Protein AF-A0AA38VEG4-F1 (afdb_monomer_lite)

Organism: NCBI:txid41990

Secondary structure (DSSP, 8-state):
-----EEEEETTTEEEEE----TT--S---TT-HHHHHHHHHTT----SHHHHHHHHHHHHHHTTT--TTSTTPPPHHHHHHHHHHHGGGS-HHHHHHHHHHHHHHHHHHHHHHHHHHHHHHHHHTT-S-HHHHHHHHHHHHHHHHHHHHHHHHHHHHHHHHHHHHHHHHHHHHHHHHHHHHHHHHHHHHHHHHHHHHHHHHS-GGGS-SS--HHHHHHHHHHHHHHHHHHHHHHHH-

Sequence (238 aa):
MVDQLWMWIIGEDTLVTCFPGHLGAEIDRDASDAYIRIRTRLKCSNLESVFELVLVVLEETLMGLWDRSTAKGKPDVMMIFRQAVGNLADRQEGELQSEINDIIQELEIMIAITSDQLKVLAQFKGKVEQKSELEGLKTAAQSTSQRITDLLAFKQQQAISVQARQTVQQGEEAVRQARSLPIFTFVTILFLPLSFVSSVFGMNNAQFGANWSLGDQFILMFPISFGIIIMTGYLGFS

InterPro domains:
  IPR002523 Mg2+ transporter protein, CorA-like/Zinc transport protein ZntB [PF01544] (87-231)
  IPR045863 CorA, transmembrane region [SSF144083] (177-231)
  IPR050829 CorA Metal Ion Transporter [PTHR47685] (1-231)

Radius of gyration: 38.22 Å; chains: 1; bounding box: 62×40×118 Å

Foldseek 3Di:
DDFDWDWDDDPWADIDIDGDDPPDDPPDPDPLDLVVQLVVVVVVDDDPGVLVSVLSSLLSVVCSLQPPVPPPPDDGPLRVVVVVVVVLVPDDLVVSLVVLVVVLVVLVVVLVVLVVSLVVLVVSVVVDPPPPSSVVSNVSSVVVSVVSVVVSVVSVVVSVVSVVVVVVVVVVVVVVVVVVVVVVVLCCLPVVLVVVVVVVVVDDPVPPPDPDDPVNVCVPSVVVSVVSSVVSVVVSVD

Structure (mmCIF, N/CA/C/O backbone):
data_AF-A0AA38VEG4-F1
#
_entry.id   AF-A0AA38VEG4-F1
#
loop_
_atom_site.group_PDB
_atom_site.id
_atom_site.type_symbol
_atom_site.label_atom_id
_atom_site.label_alt_id
_atom_site.label_comp_id
_atom_site.label_asym_id
_atom_site.label_entity_id
_atom_site.label_seq_id
_atom_site.pdbx_PDB_ins_code
_atom_site.Cartn_x
_atom_site.Cartn_y
_atom_site.Cartn_z
_atom_site.occupancy
_atom_site.B_iso_or_equiv
_atom_site.auth_seq_id
_atom_site.auth_comp_id
_atom_site.auth_asym_id
_atom_site.auth_atom_id
_atom_site.pdbx_PDB_model_num
ATOM 1 N N . MET A 1 1 ? -14.080 -19.268 9.870 1.00 36.84 1 MET A N 1
ATOM 2 C CA . MET A 1 1 ? -15.323 -19.143 10.662 1.00 36.84 1 MET A CA 1
ATOM 3 C C . MET A 1 1 ? -15.248 -17.781 11.328 1.00 36.84 1 MET A C 1
ATOM 5 O O . MET A 1 1 ? -14.191 -17.481 11.858 1.00 36.84 1 MET A O 1
ATOM 9 N N . VAL A 1 2 ? -16.254 -16.918 11.170 1.00 35.38 2 VAL A N 1
ATOM 10 C CA . VAL A 1 2 ? -16.212 -15.550 11.718 1.00 35.38 2 VAL A CA 1
ATOM 11 C C . VAL A 1 2 ? -16.456 -15.631 13.224 1.00 35.38 2 VAL A C 1
ATOM 13 O O . VAL A 1 2 ? -17.512 -16.108 13.636 1.00 35.38 2 VAL A O 1
ATOM 16 N N . ASP A 1 3 ? -15.495 -15.184 14.026 1.00 50.25 3 ASP A N 1
ATOM 17 C CA . ASP A 1 3 ? -15.629 -15.095 15.480 1.00 50.25 3 ASP A CA 1
ATOM 18 C C . ASP A 1 3 ? -16.533 -13.905 15.828 1.00 50.25 3 ASP A C 1
ATOM 20 O O . ASP A 1 3 ? -16.117 -12.748 15.794 1.00 50.25 3 ASP A O 1
ATOM 24 N N . GLN A 1 4 ? -17.812 -14.179 16.093 1.00 56.44 4 GLN A N 1
ATOM 25 C CA . GLN A 1 4 ? -18.811 -13.168 16.448 1.00 56.44 4 GLN A CA 1
ATOM 26 C C . GLN A 1 4 ? -19.128 -13.233 17.943 1.00 56.44 4 GLN A C 1
ATOM 28 O O . GLN A 1 4 ? -19.432 -14.301 18.475 1.00 56.44 4 GLN A O 1
ATOM 33 N N . LEU A 1 5 ? -19.100 -12.075 18.605 1.00 66.94 5 LEU A N 1
ATOM 34 C CA . LEU A 1 5 ? -19.569 -11.911 19.978 1.00 66.94 5 LEU A CA 1
ATOM 35 C C . LEU A 1 5 ? -21.077 -11.632 19.966 1.00 66.94 5 LEU A C 1
ATOM 37 O O . LEU A 1 5 ? -21.518 -10.622 19.417 1.00 66.94 5 LEU A O 1
ATOM 41 N N . TRP A 1 6 ? -21.859 -12.502 20.602 1.00 70.25 6 TRP A N 1
ATOM 42 C CA . TRP A 1 6 ? -23.297 -12.298 20.798 1.00 70.25 6 TRP A CA 1
ATOM 43 C C . TRP A 1 6 ? -23.561 -11.943 22.249 1.00 70.25 6 TRP A C 1
ATOM 45 O O . TRP A 1 6 ? -23.121 -12.677 23.129 1.00 70.25 6 TRP A O 1
ATOM 55 N N . MET A 1 7 ? -24.306 -10.865 22.499 1.00 76.81 7 MET A N 1
ATOM 56 C CA . MET A 1 7 ? -24.611 -10.399 23.849 1.00 76.81 7 MET A CA 1
ATOM 57 C C . MET A 1 7 ? -26.056 -9.904 23.952 1.00 76.81 7 MET A C 1
ATOM 59 O O . MET A 1 7 ? -26.500 -9.089 23.146 1.00 76.81 7 MET A O 1
ATOM 63 N N . TRP A 1 8 ? -26.775 -10.402 24.954 1.00 78.81 8 TRP A N 1
ATOM 64 C CA . TRP A 1 8 ? -28.190 -10.144 25.195 1.00 78.81 8 TRP A CA 1
ATOM 65 C C . TRP A 1 8 ? -28.406 -9.836 26.674 1.00 78.81 8 TRP A C 1
ATOM 67 O O . TRP A 1 8 ? -28.065 -10.646 27.533 1.00 78.81 8 TRP A O 1
ATOM 77 N N . ILE A 1 9 ? -28.994 -8.680 26.973 1.00 79.25 9 ILE A N 1
ATOM 78 C CA . ILE A 1 9 ? -29.446 -8.342 28.326 1.00 79.25 9 ILE A CA 1
ATOM 79 C C . ILE A 1 9 ? -30.904 -8.787 28.438 1.00 79.25 9 ILE A C 1
ATOM 81 O O . ILE A 1 9 ? -31.743 -8.369 27.638 1.00 79.25 9 ILE A O 1
ATOM 85 N N . ILE A 1 10 ? -31.196 -9.659 29.398 1.00 83.56 10 ILE A N 1
ATOM 86 C CA . ILE A 1 10 ? -32.536 -10.170 29.681 1.00 83.56 10 ILE A CA 1
ATOM 87 C C . ILE A 1 10 ? -32.988 -9.587 31.023 1.00 83.56 10 ILE A C 1
ATOM 89 O O . ILE A 1 10 ? -32.426 -9.903 32.068 1.00 83.56 10 ILE A O 1
ATOM 93 N N . GLY A 1 11 ? -34.023 -8.745 30.996 1.00 79.12 11 GLY A N 1
ATOM 94 C CA . GLY A 1 11 ? -34.500 -8.044 32.193 1.00 79.12 11 GLY A CA 1
ATOM 95 C C . GLY A 1 11 ? -33.512 -6.975 32.675 1.00 79.12 11 GLY A C 1
ATOM 96 O O . GLY A 1 11 ? -32.884 -6.311 31.853 1.00 79.12 11 GLY A O 1
ATOM 97 N N . GLU A 1 12 ? -33.397 -6.807 33.995 1.00 73.50 12 GLU A N 1
ATOM 98 C CA . GLU A 1 12 ? -32.482 -5.836 34.625 1.00 73.50 12 GLU A CA 1
ATOM 99 C C . GLU A 1 12 ? -31.159 -6.482 35.085 1.00 73.50 12 GLU A C 1
ATOM 101 O O . GLU A 1 12 ? -30.118 -5.828 35.040 1.00 73.50 12 GLU A O 1
ATOM 106 N N . ASP A 1 13 ? -31.174 -7.791 35.391 1.00 79.38 13 ASP A N 1
ATOM 107 C CA . ASP A 1 13 ? -30.097 -8.458 36.147 1.00 79.38 13 ASP A CA 1
ATOM 108 C C . ASP A 1 13 ? -29.425 -9.647 35.430 1.00 79.38 13 ASP A C 1
ATOM 110 O O . ASP A 1 13 ? -28.559 -10.313 35.996 1.00 79.38 13 ASP A O 1
ATOM 114 N N . THR A 1 14 ? -29.800 -9.962 34.183 1.00 80.94 14 THR A N 1
ATOM 115 C CA . THR A 1 14 ? -29.267 -11.145 33.480 1.00 80.94 14 THR A CA 1
ATOM 116 C C . THR A 1 14 ? -28.579 -10.787 32.166 1.00 80.94 14 THR A C 1
ATOM 118 O O . THR A 1 14 ? -29.183 -10.202 31.271 1.00 80.94 14 THR A O 1
ATOM 121 N N . LEU A 1 15 ? -27.318 -11.207 32.017 1.00 82.81 15 LEU A N 1
ATOM 122 C CA . LEU A 1 15 ? -26.564 -11.138 30.765 1.00 82.81 15 LEU A CA 1
ATOM 123 C C . LEU A 1 15 ? -26.380 -12.537 30.176 1.00 82.81 15 LEU A C 1
ATOM 125 O O . LEU A 1 15 ? -25.835 -13.425 30.830 1.00 82.81 15 LEU A O 1
ATOM 129 N N . VAL A 1 16 ? -26.762 -12.714 28.915 1.00 81.19 16 VAL A N 1
ATOM 130 C CA . VAL A 1 16 ? -26.460 -13.909 28.126 1.00 81.19 16 VAL A CA 1
ATOM 131 C C . VAL A 1 16 ? -25.468 -13.521 27.042 1.00 81.19 16 VAL A C 1
ATOM 133 O O . VAL A 1 16 ? -25.752 -12.671 26.203 1.00 81.19 16 VAL A O 1
ATOM 136 N N . THR A 1 17 ? -24.289 -14.137 27.057 1.00 77.44 17 THR A N 1
ATOM 137 C CA . THR A 1 17 ? -23.239 -13.884 26.068 1.00 77.44 17 THR A CA 1
ATOM 138 C C . THR A 1 17 ? -22.619 -15.192 25.599 1.00 77.44 17 THR A C 1
ATOM 140 O O . THR A 1 17 ? -22.441 -16.117 26.392 1.00 77.44 17 THR A O 1
ATOM 143 N N . CYS A 1 18 ? -22.293 -15.269 24.311 1.00 70.69 18 CYS A N 1
ATOM 144 C CA . CYS A 1 18 ? -21.657 -16.429 23.697 1.00 70.69 18 CYS A CA 1
ATOM 145 C C . CYS A 1 18 ? -20.286 -16.029 23.163 1.00 70.69 18 CYS A C 1
ATOM 147 O O . CYS A 1 18 ? -20.163 -15.040 22.440 1.00 70.69 18 CYS A O 1
ATOM 149 N N . PHE A 1 19 ? -19.277 -16.830 23.490 1.00 66.44 19 PHE A N 1
ATOM 150 C CA . PHE A 1 19 ? -17.923 -16.674 22.973 1.00 66.44 19 PHE A CA 1
ATOM 151 C C . PHE A 1 19 ? -17.608 -17.850 22.050 1.00 66.44 19 PHE A C 1
ATOM 153 O O . PHE A 1 19 ? -18.039 -18.971 22.347 1.00 66.44 19 PHE A O 1
ATOM 160 N N . PRO A 1 20 ? -16.873 -17.631 20.949 1.00 54.88 20 PRO A N 1
ATOM 161 C CA . PRO A 1 20 ? -16.352 -18.731 20.156 1.00 54.88 20 PRO A CA 1
ATOM 162 C C . PRO A 1 20 ? -15.424 -19.566 21.043 1.00 54.88 20 PRO A C 1
ATOM 164 O O . PRO A 1 20 ? -14.351 -19.126 21.446 1.00 54.88 20 PRO A O 1
ATOM 167 N N . GLY A 1 21 ? -15.875 -20.765 21.402 1.00 50.94 21 GLY A N 1
ATOM 168 C CA . GLY A 1 21 ? -15.031 -21.743 22.067 1.00 50.94 21 GLY A CA 1
ATOM 169 C C . GLY A 1 21 ? -14.155 -22.427 21.029 1.00 50.94 21 GLY A C 1
ATOM 170 O O . GLY A 1 21 ? -14.659 -22.884 20.001 1.00 50.94 21 GLY A O 1
ATOM 171 N N . HIS A 1 22 ? -12.863 -22.580 21.314 1.00 50.53 22 HIS A N 1
ATOM 172 C CA . HIS A 1 22 ? -12.042 -23.611 20.679 1.00 50.53 22 HIS A CA 1
ATOM 173 C C . HIS A 1 22 ? -12.555 -24.987 21.142 1.00 50.53 22 HIS A C 1
ATOM 175 O O . HIS A 1 22 ? -12.024 -25.628 22.050 1.00 50.53 22 HIS A O 1
ATOM 181 N N . LEU A 1 23 ? -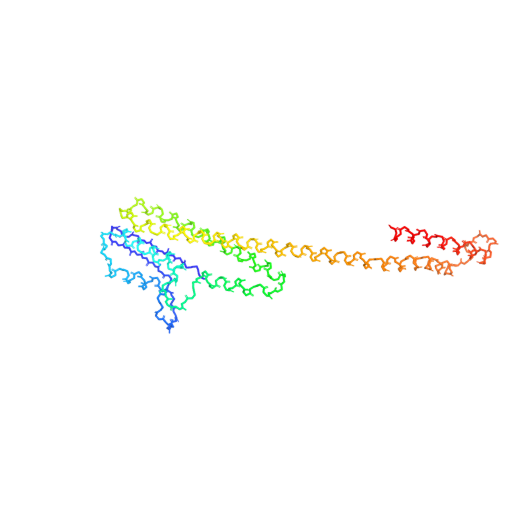13.680 -25.411 20.570 1.00 37.00 23 LEU A N 1
ATOM 182 C CA . LEU A 1 23 ? -14.316 -26.685 20.853 1.00 37.00 23 LEU A CA 1
ATOM 183 C C . LEU A 1 23 ? -13.580 -27.764 20.052 1.00 37.00 23 LEU A C 1
ATOM 185 O O . LEU A 1 23 ? -13.949 -28.048 18.916 1.00 37.00 23 LEU A O 1
ATOM 189 N N . GLY A 1 24 ? -12.521 -28.349 20.619 1.00 36.50 24 GLY A N 1
ATOM 190 C CA . GLY A 1 24 ? -11.971 -29.583 20.047 1.00 36.50 24 GLY A CA 1
ATOM 191 C C . GLY A 1 24 ? -10.495 -29.905 20.238 1.00 36.50 24 GLY A C 1
ATOM 192 O O . GLY A 1 24 ? -10.077 -30.939 19.732 1.00 36.50 24 GLY A O 1
ATOM 193 N N . ALA A 1 25 ? -9.695 -29.112 20.950 1.00 35.50 25 ALA A N 1
ATOM 194 C CA . ALA A 1 25 ? -8.316 -29.508 21.224 1.00 35.50 25 ALA A CA 1
ATOM 195 C C . ALA A 1 25 ? -8.022 -29.430 22.718 1.00 35.50 25 ALA A C 1
ATOM 197 O O . ALA A 1 25 ? -7.932 -28.359 23.308 1.00 35.50 25 ALA A O 1
ATOM 198 N N . GLU A 1 26 ? -7.838 -30.604 23.309 1.00 41.97 26 GLU A N 1
ATOM 199 C CA . GLU A 1 26 ? -7.176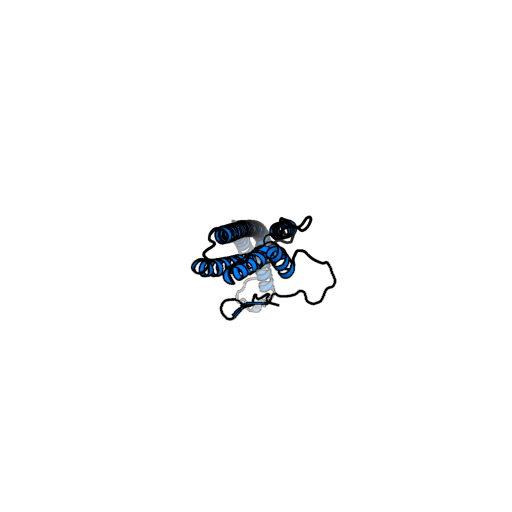 -30.842 24.588 1.00 41.97 26 GLU A CA 1
ATOM 200 C C . GLU A 1 26 ? -5.674 -30.503 24.465 1.00 41.97 26 GLU A C 1
ATOM 202 O O . GLU A 1 26 ? -4.801 -31.331 24.699 1.00 41.97 26 GLU A O 1
ATOM 207 N N . ILE A 1 27 ? -5.359 -29.290 24.002 1.00 46.03 27 ILE A N 1
ATOM 208 C CA . ILE A 1 27 ? -3.999 -28.774 23.871 1.00 46.03 27 ILE A CA 1
ATOM 209 C C . ILE A 1 27 ? -3.986 -27.398 24.520 1.00 46.03 27 ILE A C 1
ATOM 211 O O . ILE A 1 27 ? -4.399 -26.401 23.941 1.00 46.03 27 ILE A O 1
ATOM 215 N N . ASP A 1 28 ? -3.480 -27.432 25.745 1.00 42.75 28 ASP A N 1
ATOM 216 C CA . ASP A 1 28 ? -3.131 -26.324 26.618 1.00 42.75 28 ASP A CA 1
ATOM 217 C C . ASP A 1 28 ? -4.303 -25.521 27.201 1.00 42.75 28 ASP A C 1
ATOM 219 O O . ASP A 1 28 ? -5.178 -25.002 26.512 1.00 42.75 28 ASP A O 1
ATOM 223 N N . ARG A 1 29 ? -4.322 -25.409 28.534 1.00 43.38 29 ARG A N 1
ATOM 224 C CA . ARG A 1 29 ? -5.234 -24.510 29.259 1.00 43.38 29 ARG A CA 1
ATOM 225 C C . ARG A 1 29 ? -4.732 -23.090 29.042 1.00 43.38 29 ARG A C 1
ATOM 227 O O . ARG A 1 29 ? -4.105 -22.500 29.918 1.00 43.38 29 ARG A O 1
ATOM 234 N N . ASP A 1 30 ? -4.945 -22.582 27.842 1.00 48.75 30 ASP A N 1
ATOM 235 C CA . ASP A 1 30 ? -4.328 -21.353 27.401 1.00 48.75 30 ASP A CA 1
ATOM 236 C C . ASP A 1 30 ? -5.024 -20.139 28.026 1.00 48.75 30 ASP A C 1
ATOM 238 O O . ASP A 1 30 ? -6.234 -19.948 27.921 1.00 48.75 30 ASP A O 1
ATOM 242 N N . ALA A 1 31 ? -4.226 -19.244 28.613 1.00 45.97 31 ALA A N 1
ATOM 243 C CA . ALA A 1 31 ? -4.636 -17.915 29.087 1.00 45.97 31 ALA A CA 1
ATOM 244 C C . ALA A 1 31 ? -5.227 -17.005 27.975 1.00 45.97 31 ALA A C 1
ATOM 246 O O . ALA A 1 31 ? -5.586 -15.850 28.213 1.00 45.97 31 ALA A O 1
ATOM 247 N N . SER A 1 32 ? -5.312 -17.520 26.746 1.00 50.50 32 SER A N 1
ATOM 248 C CA . SER A 1 32 ? -5.870 -16.880 25.558 1.00 50.50 32 SER A CA 1
ATOM 249 C C . SER A 1 32 ? -7.389 -17.023 25.441 1.00 50.50 32 SER A C 1
ATOM 251 O O . SER A 1 32 ? -7.990 -16.265 24.680 1.00 50.50 32 SER A O 1
ATOM 253 N N . ASP A 1 33 ? -8.026 -17.891 26.228 1.00 62.94 33 ASP A N 1
ATOM 254 C CA . ASP A 1 33 ? -9.481 -18.033 26.216 1.00 62.94 33 ASP A CA 1
ATOM 255 C C . ASP A 1 33 ? -10.155 -16.832 26.908 1.00 62.94 33 ASP A C 1
ATOM 257 O O . ASP A 1 33 ? -9.962 -16.583 28.106 1.00 62.94 33 ASP A O 1
ATOM 261 N N . ALA A 1 34 ? -10.949 -16.069 26.148 1.00 68.19 34 ALA A N 1
ATOM 262 C CA . ALA A 1 34 ? -11.724 -14.941 26.666 1.00 68.19 34 ALA A CA 1
ATOM 263 C C . ALA A 1 34 ? -12.614 -15.372 27.837 1.00 68.19 34 ALA A C 1
ATOM 265 O O . ALA A 1 34 ? -12.754 -14.638 28.814 1.00 68.19 34 ALA A O 1
ATOM 266 N N . TYR A 1 35 ? -13.123 -16.606 27.797 1.00 71.25 35 TYR A N 1
ATOM 267 C CA . TYR A 1 35 ? -13.904 -17.176 28.884 1.00 71.25 35 TYR A CA 1
ATOM 268 C C . TYR A 1 35 ? -13.108 -17.274 30.197 1.00 71.25 35 TYR A C 1
ATOM 270 O O . TYR A 1 35 ? -13.619 -16.919 31.263 1.00 71.25 35 TYR A O 1
ATOM 278 N N . ILE A 1 36 ? -11.845 -17.716 30.143 1.00 71.50 36 ILE A N 1
ATOM 279 C CA . ILE A 1 36 ? -10.996 -17.866 31.335 1.00 71.50 36 ILE A CA 1
ATOM 280 C C . ILE A 1 36 ? -10.663 -16.499 31.932 1.00 71.50 36 ILE A C 1
ATOM 282 O O . ILE A 1 36 ? -10.712 -16.345 33.158 1.00 71.50 36 ILE A O 1
ATOM 286 N N . ARG A 1 37 ? -10.357 -15.504 31.092 1.00 72.06 37 ARG A N 1
ATOM 287 C CA . ARG A 1 37 ? -10.048 -14.148 31.565 1.00 72.06 37 ARG A CA 1
ATOM 288 C C . ARG A 1 37 ? -11.255 -13.486 32.214 1.00 72.06 37 ARG A C 1
ATOM 290 O O . ARG A 1 37 ? -11.157 -13.078 33.370 1.00 72.06 37 ARG A O 1
ATOM 297 N N . ILE A 1 38 ? -12.413 -13.528 31.549 1.00 77.75 38 ILE A N 1
ATOM 298 C CA . ILE A 1 38 ? -13.682 -13.032 32.096 1.00 77.75 38 ILE A CA 1
ATOM 299 C C . ILE A 1 38 ? -13.966 -13.708 33.438 1.00 77.75 38 ILE A C 1
ATOM 301 O O . ILE A 1 38 ? -14.149 -13.036 34.447 1.00 77.75 38 ILE A O 1
ATOM 305 N N . ARG A 1 39 ? -13.914 -15.045 33.509 1.00 76.31 39 ARG A N 1
ATOM 306 C CA . ARG A 1 39 ? -14.184 -15.777 34.757 1.00 76.31 39 ARG A CA 1
ATOM 307 C C . ARG A 1 39 ? -13.200 -15.434 35.877 1.00 76.31 39 ARG A C 1
ATOM 309 O O . ARG A 1 39 ? -13.580 -15.454 37.045 1.00 76.31 39 ARG A O 1
ATOM 316 N N . THR A 1 40 ? -11.940 -15.166 35.547 1.00 75.38 40 THR A N 1
ATOM 317 C CA . THR A 1 40 ? -10.917 -14.789 36.531 1.00 75.38 40 THR A CA 1
ATOM 318 C C . THR A 1 40 ? -11.155 -13.377 37.049 1.00 75.38 40 THR A C 1
ATOM 320 O O . THR A 1 40 ? -11.115 -13.169 38.259 1.00 75.38 40 THR A O 1
ATOM 323 N N . ARG A 1 41 ? -11.478 -12.434 36.159 1.00 75.81 41 ARG A N 1
ATOM 324 C CA . ARG A 1 41 ? -11.806 -11.053 36.515 1.00 75.81 41 ARG A CA 1
ATOM 325 C C . ARG A 1 41 ? -13.057 -10.990 37.392 1.00 75.81 41 ARG A C 1
ATOM 327 O O . ARG A 1 41 ? -13.013 -10.401 38.464 1.00 75.81 41 ARG A O 1
ATOM 334 N N . LEU A 1 42 ? -14.102 -11.734 37.026 1.00 80.31 42 LEU A N 1
ATOM 335 C CA . LEU A 1 42 ? -15.359 -11.819 37.779 1.00 80.31 42 LEU A CA 1
ATOM 336 C C . LEU A 1 42 ? -15.210 -12.330 39.214 1.00 80.31 42 LEU A C 1
ATOM 338 O O . LEU A 1 42 ? -16.036 -12.006 40.057 1.00 80.31 42 LEU A O 1
ATOM 342 N N . LYS A 1 43 ? -14.172 -13.116 39.526 1.00 79.81 43 LYS A N 1
ATOM 343 C CA . LYS A 1 43 ? -13.923 -13.566 40.907 1.00 79.81 43 LYS A CA 1
ATOM 344 C C . LYS A 1 43 ? -13.418 -12.454 41.825 1.00 79.81 43 LYS A C 1
ATOM 346 O O . LYS A 1 43 ? -13.511 -12.601 43.039 1.00 79.81 43 LYS A O 1
ATOM 351 N N . CYS A 1 44 ? -12.843 -11.400 41.255 1.00 67.62 44 CYS A N 1
ATOM 352 C CA . CYS A 1 44 ? -12.221 -10.302 41.991 1.00 67.62 44 CYS A CA 1
ATOM 353 C C . CYS A 1 44 ? -13.020 -8.993 41.889 1.00 67.62 44 CYS A C 1
ATOM 355 O O . CYS A 1 44 ? -12.674 -8.029 42.567 1.00 67.62 44 CYS A O 1
ATOM 357 N N . SER A 1 45 ? -14.060 -8.954 41.053 1.00 70.38 45 SER A N 1
ATOM 358 C CA . SER A 1 45 ? -14.917 -7.789 40.835 1.00 70.38 45 SER A CA 1
ATOM 359 C C . SER A 1 45 ? -16.178 -7.876 41.692 1.00 70.38 45 SER A C 1
ATOM 361 O O . SER A 1 45 ? -16.835 -8.914 41.722 1.00 70.38 45 SER A O 1
ATOM 363 N N . ASN A 1 46 ? -16.543 -6.778 42.352 1.00 74.69 46 ASN A N 1
ATOM 364 C CA . ASN A 1 46 ? -17.846 -6.642 42.995 1.00 74.69 46 ASN A CA 1
ATOM 365 C C . ASN A 1 46 ? -18.756 -5.888 42.020 1.00 74.69 46 ASN A C 1
ATOM 367 O O . ASN A 1 46 ? -18.595 -4.684 41.858 1.00 74.69 46 ASN A O 1
ATOM 371 N N . LEU A 1 47 ? -19.608 -6.618 41.300 1.00 73.38 47 LEU A N 1
ATOM 372 C CA . LEU A 1 47 ? -20.460 -6.060 40.250 1.00 73.38 47 LEU A CA 1
ATOM 373 C C . LEU A 1 47 ? -21.820 -5.686 40.833 1.00 73.38 47 LEU A C 1
ATOM 375 O O . LEU A 1 47 ? -22.523 -6.554 41.353 1.00 73.38 47 LEU A O 1
ATOM 379 N N . GLU A 1 48 ? -22.192 -4.417 40.720 1.00 73.44 48 GLU A N 1
ATOM 380 C CA . GLU A 1 48 ? -23.476 -3.897 41.205 1.00 73.44 48 GLU A CA 1
ATOM 381 C C . GLU A 1 48 ? -24.519 -3.809 40.082 1.00 73.44 48 GLU A C 1
ATOM 383 O O . GLU A 1 48 ? -25.717 -3.738 40.350 1.00 73.44 48 GLU A O 1
ATOM 388 N N . SER A 1 49 ? -24.085 -3.866 38.816 1.00 78.50 49 SER A N 1
ATOM 389 C CA . SER A 1 49 ? -24.967 -3.783 37.651 1.00 78.50 49 SER A CA 1
ATOM 390 C C . SER A 1 49 ? -24.570 -4.735 36.522 1.00 78.50 49 SER A C 1
ATOM 392 O O . SER A 1 49 ? -23.391 -4.961 36.242 1.00 78.50 49 SER A O 1
ATOM 394 N N . VAL A 1 50 ? -25.566 -5.214 35.768 1.00 80.44 50 VAL A N 1
ATOM 395 C CA . VAL A 1 50 ? -25.345 -5.940 34.505 1.00 80.44 50 VAL A CA 1
ATOM 396 C C . VAL A 1 50 ? -24.544 -5.115 33.507 1.00 80.44 50 VAL A C 1
ATOM 398 O O . VAL A 1 50 ? -23.795 -5.677 32.713 1.00 80.44 50 VAL A O 1
ATOM 401 N N . PHE A 1 51 ? -24.644 -3.787 33.544 1.00 76.00 51 PHE A N 1
ATOM 402 C CA . PHE A 1 51 ? -23.858 -2.952 32.644 1.00 76.00 51 PHE A CA 1
ATOM 403 C C . PHE A 1 51 ? -22.355 -2.978 32.962 1.00 76.00 51 PHE A C 1
ATOM 405 O O . PHE A 1 51 ? -21.545 -2.891 32.040 1.00 76.00 51 PHE A O 1
ATOM 412 N N . GLU A 1 52 ? -21.970 -3.167 34.226 1.00 75.88 52 GLU A N 1
ATOM 413 C CA . GLU A 1 52 ? -20.568 -3.390 34.610 1.00 75.88 52 GLU A CA 1
ATOM 414 C C . GLU A 1 52 ? -20.094 -4.766 34.130 1.00 75.88 52 GLU A C 1
ATOM 416 O O . GLU A 1 52 ? -18.997 -4.901 33.592 1.00 75.88 52 GLU A O 1
ATOM 421 N N . LEU A 1 53 ? -20.959 -5.783 34.218 1.00 79.31 53 LEU A N 1
ATOM 422 C CA . LEU A 1 53 ? -20.682 -7.111 33.666 1.00 79.31 53 LEU A CA 1
ATOM 423 C C . LEU A 1 53 ? -20.473 -7.065 32.142 1.00 79.31 53 LEU A C 1
ATOM 425 O O . LEU A 1 53 ? -19.545 -7.685 31.623 1.00 79.31 53 LEU A O 1
ATOM 429 N N . VAL A 1 54 ? -21.307 -6.307 31.424 1.00 80.12 54 VAL A N 1
ATOM 430 C CA . VAL A 1 54 ? -21.157 -6.055 29.982 1.00 80.12 54 VAL A CA 1
ATOM 431 C C . VAL A 1 54 ? -19.816 -5.393 29.684 1.00 80.12 54 VAL A C 1
ATOM 433 O O . VAL A 1 54 ? -19.139 -5.795 28.738 1.00 80.12 54 VAL A O 1
ATOM 436 N N . LEU A 1 55 ? -19.417 -4.412 30.496 1.00 77.38 55 LEU A N 1
ATOM 437 C CA . LEU A 1 55 ? -18.154 -3.706 30.324 1.00 77.38 55 LEU A CA 1
ATOM 438 C C . LEU A 1 55 ? -16.957 -4.649 30.468 1.00 77.38 55 LEU A C 1
ATOM 440 O O . LEU A 1 55 ? -16.102 -4.658 29.589 1.00 77.38 55 LEU A O 1
ATOM 444 N N . VAL A 1 56 ? -16.941 -5.494 31.504 1.00 78.56 56 VAL A N 1
ATOM 445 C CA . VAL A 1 56 ? -15.877 -6.490 31.720 1.00 78.56 56 VAL A CA 1
ATOM 446 C C . VAL A 1 56 ? -15.802 -7.479 30.557 1.00 78.56 56 VAL A C 1
ATOM 448 O O . VAL A 1 56 ? -14.719 -7.808 30.078 1.00 78.56 56 VAL A O 1
ATOM 451 N N . VAL A 1 57 ? -16.951 -7.955 30.069 1.00 80.06 57 VAL A N 1
ATOM 452 C CA . VAL A 1 57 ? -16.988 -8.877 28.927 1.00 80.06 57 VAL A CA 1
ATOM 453 C C . VAL A 1 57 ? -16.454 -8.210 27.657 1.00 80.06 57 VAL A C 1
ATOM 455 O O . VAL A 1 57 ? -15.677 -8.829 26.926 1.00 80.06 57 VAL A O 1
ATOM 458 N N . LEU A 1 58 ? -16.848 -6.963 27.388 1.00 75.50 58 LEU A N 1
ATOM 459 C CA . LEU A 1 58 ? -16.336 -6.193 26.255 1.00 75.50 58 LEU A CA 1
ATOM 460 C C . LEU A 1 58 ? -14.834 -5.932 26.407 1.00 75.50 58 LEU A C 1
ATOM 462 O O . LEU A 1 58 ? -14.088 -6.169 25.468 1.00 75.50 58 LEU A O 1
ATOM 466 N N . GLU A 1 59 ? -14.357 -5.526 27.578 1.00 73.25 59 GLU A N 1
ATOM 467 C CA . GLU A 1 59 ? -12.934 -5.285 27.825 1.00 73.25 59 GLU A CA 1
ATOM 468 C C . GLU A 1 59 ? -12.087 -6.529 27.523 1.00 73.25 59 GLU A C 1
ATOM 470 O O . GLU A 1 59 ? -11.159 -6.479 26.716 1.00 73.25 59 GLU A O 1
ATOM 475 N N . GLU A 1 60 ? -12.462 -7.678 28.080 1.00 73.06 60 GLU A N 1
ATOM 476 C CA . GLU A 1 60 ? -11.681 -8.913 27.968 1.00 73.06 60 GLU A CA 1
ATOM 477 C C . GLU A 1 60 ? -11.706 -9.549 26.572 1.00 73.06 60 GLU A C 1
ATOM 479 O O . GLU A 1 60 ? -10.769 -10.259 26.179 1.00 73.06 60 GLU A O 1
ATOM 484 N N . THR A 1 61 ? -12.776 -9.318 25.811 1.00 71.00 61 THR A N 1
ATOM 485 C CA . THR A 1 61 ? -12.921 -9.838 24.442 1.00 71.00 61 THR A CA 1
ATOM 486 C C . THR A 1 61 ? -12.311 -8.909 23.403 1.00 71.00 61 THR A C 1
ATOM 488 O O . THR A 1 61 ? -11.721 -9.396 22.441 1.00 71.00 61 THR A O 1
ATOM 491 N N . LEU A 1 62 ? -12.394 -7.591 23.610 1.00 67.62 62 LEU A N 1
ATOM 492 C CA . LEU A 1 62 ? -11.850 -6.583 22.701 1.00 67.62 62 LEU A CA 1
ATOM 493 C C . LEU A 1 62 ? -10.339 -6.394 22.906 1.00 67.62 62 LEU A C 1
ATOM 495 O O . LEU A 1 62 ? -9.593 -6.338 21.931 1.00 67.62 62 LEU A O 1
ATOM 499 N N . MET A 1 63 ? -9.857 -6.353 24.155 1.00 61.34 63 MET A N 1
ATOM 500 C CA . MET A 1 63 ? -8.423 -6.198 24.441 1.00 61.34 63 MET A CA 1
ATOM 501 C C . MET A 1 63 ? -7.638 -7.498 24.330 1.00 61.34 63 MET A C 1
ATOM 503 O O . MET A 1 63 ? -6.472 -7.476 23.944 1.00 61.34 63 MET A O 1
ATOM 507 N N . GLY A 1 64 ? -8.256 -8.638 24.649 1.00 59.81 64 GLY A N 1
ATOM 508 C CA . GLY A 1 64 ? -7.565 -9.929 24.651 1.00 59.81 64 GLY A CA 1
ATOM 509 C C . GLY A 1 64 ? -7.059 -10.380 23.276 1.00 59.81 64 GLY A C 1
ATOM 510 O O . GLY A 1 64 ? -6.220 -11.277 23.195 1.00 59.81 64 GLY A O 1
ATOM 511 N N . LEU A 1 65 ? -7.538 -9.747 22.200 1.00 56.78 65 LEU A N 1
ATOM 512 C CA . LEU A 1 65 ? -7.003 -9.916 20.852 1.00 56.78 65 LEU A CA 1
ATOM 513 C C . LEU A 1 65 ? -5.626 -9.243 20.686 1.00 56.78 65 LEU A C 1
ATOM 515 O O . LEU A 1 65 ? -4.782 -9.760 19.957 1.00 56.78 65 LEU A O 1
ATOM 519 N N . TRP A 1 66 ? -5.399 -8.109 21.359 1.00 55.53 66 TRP A N 1
ATOM 520 C CA . TRP A 1 66 ? -4.269 -7.211 21.104 1.00 55.53 66 TRP A CA 1
ATOM 521 C C . TRP A 1 66 ? -3.221 -7.187 22.221 1.00 55.53 66 TRP A C 1
ATOM 523 O O . TRP A 1 66 ? -2.032 -7.044 21.946 1.00 55.53 66 TRP A O 1
ATOM 533 N N . ASP A 1 67 ? -3.625 -7.371 23.479 1.00 55.59 67 ASP A N 1
ATOM 534 C CA . ASP A 1 67 ? -2.708 -7.362 24.618 1.00 55.59 67 ASP A CA 1
ATOM 535 C C . ASP A 1 67 ? -2.237 -8.779 24.981 1.00 55.59 67 ASP A C 1
ATOM 537 O O . ASP A 1 67 ? -2.695 -9.412 25.932 1.00 55.59 67 ASP A O 1
ATOM 541 N N . ARG A 1 68 ? -1.287 -9.302 24.197 1.00 52.50 68 ARG A N 1
ATOM 542 C CA . ARG A 1 68 ? -0.513 -10.503 24.568 1.00 52.50 68 ARG A CA 1
ATOM 543 C C . ARG A 1 68 ? 0.735 -10.167 25.395 1.00 52.50 68 ARG A C 1
ATOM 545 O O . ARG A 1 68 ? 1.526 -11.065 25.675 1.00 52.50 68 ARG A O 1
ATOM 552 N N . SER A 1 69 ? 0.923 -8.911 25.819 1.00 47.31 69 SER A N 1
ATOM 553 C CA . SER A 1 69 ? 2.166 -8.449 26.456 1.00 47.31 69 SER A CA 1
ATOM 554 C C . SER A 1 69 ? 2.427 -9.050 27.845 1.00 47.31 69 SER A C 1
ATOM 556 O O . SER A 1 69 ? 3.538 -8.928 28.363 1.00 47.31 69 SER A O 1
ATOM 558 N N . THR A 1 70 ? 1.443 -9.692 28.474 1.00 45.69 70 THR A N 1
ATOM 559 C CA . THR A 1 70 ? 1.541 -10.192 29.857 1.00 45.69 70 THR A CA 1
ATOM 560 C C . THR A 1 70 ? 1.659 -11.715 29.979 1.00 45.69 70 THR A C 1
ATOM 562 O O . THR A 1 70 ? 2.020 -12.216 31.048 1.00 45.69 70 THR A O 1
ATOM 565 N N . ALA A 1 71 ? 1.451 -12.477 28.899 1.00 46.81 71 ALA A N 1
ATOM 566 C CA . ALA A 1 71 ? 1.636 -13.927 28.903 1.00 46.81 71 ALA A CA 1
ATOM 567 C C . ALA A 1 71 ? 3.102 -14.276 28.592 1.00 46.81 71 ALA A C 1
ATOM 569 O O . ALA A 1 71 ? 3.532 -14.251 27.439 1.00 46.81 71 ALA A O 1
ATOM 570 N N . LYS A 1 72 ? 3.879 -14.590 29.639 1.00 40.25 72 LYS A N 1
ATOM 571 C CA . LYS A 1 72 ? 5.290 -15.017 29.566 1.00 40.25 72 LYS A CA 1
ATOM 572 C C . LYS A 1 72 ? 5.560 -15.920 28.350 1.00 40.25 72 LYS A C 1
ATOM 574 O O . LYS A 1 72 ? 5.153 -17.076 28.337 1.00 40.25 72 LYS A O 1
ATOM 579 N N . GLY A 1 73 ? 6.299 -15.397 27.371 1.00 50.97 73 GLY A N 1
ATOM 580 C CA . GLY A 1 73 ? 6.889 -16.183 26.285 1.00 50.97 73 GLY A CA 1
ATOM 581 C C . GLY A 1 73 ? 6.078 -16.315 24.993 1.00 50.97 73 GLY A C 1
ATOM 582 O O . GLY A 1 73 ? 6.558 -16.993 24.088 1.00 50.97 73 GLY A O 1
ATOM 583 N N . LYS A 1 74 ? 4.905 -15.677 24.849 1.00 45.50 74 LYS A N 1
ATOM 584 C CA . LYS A 1 74 ? 4.199 -15.637 23.554 1.00 45.50 74 LYS A CA 1
ATOM 585 C C . LYS A 1 74 ? 4.464 -14.306 22.836 1.00 45.50 74 LYS A C 1
ATOM 587 O O . LYS A 1 74 ? 4.337 -13.257 23.464 1.00 45.50 74 LYS A O 1
ATOM 592 N N . PRO A 1 75 ? 4.850 -14.322 21.548 1.00 50.78 75 PRO A N 1
ATOM 593 C CA . PRO A 1 75 ? 5.101 -13.092 20.813 1.00 50.78 75 PRO A CA 1
ATOM 594 C C . PRO A 1 75 ? 3.792 -12.312 20.647 1.00 50.78 75 PRO A C 1
ATOM 596 O O . PRO A 1 75 ? 2.748 -12.880 20.310 1.00 50.78 75 PRO A O 1
ATOM 599 N N . ASP A 1 76 ? 3.863 -11.009 20.923 1.00 60.38 76 ASP A N 1
ATOM 600 C CA . ASP A 1 76 ? 2.813 -10.037 20.615 1.00 60.38 76 ASP A CA 1
ATOM 601 C C . ASP A 1 76 ? 2.392 -10.215 19.146 1.00 60.38 76 ASP A C 1
ATOM 603 O O . ASP A 1 76 ? 3.245 -10.478 18.295 1.00 60.38 76 ASP A O 1
ATOM 607 N N . VAL A 1 77 ? 1.102 -10.065 18.833 1.00 62.84 77 VAL A N 1
ATOM 608 C CA . VAL A 1 77 ? 0.617 -10.035 17.442 1.00 62.84 77 VAL A CA 1
ATOM 609 C C . VAL A 1 77 ? 1.463 -9.049 16.634 1.00 62.84 77 VAL A C 1
ATOM 611 O O . VAL A 1 77 ? 1.906 -9.374 15.538 1.00 62.84 77 VAL A O 1
ATOM 614 N N . MET A 1 78 ? 1.827 -7.915 17.239 1.00 61.81 78 MET A N 1
ATOM 615 C CA . MET A 1 78 ? 2.740 -6.926 16.669 1.00 61.81 78 MET A CA 1
ATOM 616 C C . MET A 1 78 ? 4.153 -7.472 16.395 1.00 61.81 78 MET A C 1
ATOM 618 O O . MET A 1 78 ? 4.780 -7.114 15.399 1.00 61.81 78 MET A O 1
ATOM 622 N N . MET A 1 79 ? 4.682 -8.336 17.264 1.00 63.44 79 MET A N 1
ATOM 623 C CA . MET A 1 79 ? 6.004 -8.953 17.113 1.00 63.44 79 MET A CA 1
ATOM 624 C C . MET A 1 79 ? 5.995 -10.051 16.047 1.00 63.44 79 MET A C 1
ATOM 626 O O . MET A 1 79 ? 6.894 -10.077 15.209 1.00 63.44 79 MET A O 1
ATOM 630 N N . ILE A 1 80 ? 4.972 -10.912 16.041 1.00 66.31 80 ILE A N 1
ATOM 631 C CA . ILE A 1 80 ? 4.760 -11.912 14.983 1.00 66.31 80 ILE A CA 1
ATOM 632 C C . ILE A 1 80 ? 4.671 -11.200 13.636 1.00 66.31 80 ILE A C 1
ATOM 634 O O . ILE A 1 80 ? 5.327 -11.603 12.679 1.00 66.31 80 ILE A O 1
ATOM 638 N N . PHE A 1 81 ? 3.926 -10.095 13.587 1.00 65.44 81 PHE A N 1
ATOM 639 C CA . PHE A 1 81 ? 3.770 -9.303 12.380 1.00 65.44 81 PHE A CA 1
ATOM 640 C C . PHE A 1 81 ? 5.091 -8.673 11.945 1.00 65.44 81 PHE A C 1
ATOM 642 O O . PHE A 1 81 ? 5.509 -8.858 10.810 1.00 65.44 81 PHE A O 1
ATOM 649 N N . ARG A 1 82 ? 5.824 -8.007 12.848 1.00 65.81 82 ARG A N 1
ATOM 650 C CA . ARG A 1 82 ? 7.163 -7.468 12.544 1.00 65.81 82 ARG A CA 1
ATOM 651 C C . ARG A 1 82 ? 8.122 -8.542 12.033 1.00 65.81 82 ARG A C 1
ATOM 653 O O . ARG A 1 82 ? 8.920 -8.260 11.145 1.00 65.81 82 ARG A O 1
ATOM 660 N N . GLN A 1 83 ? 8.037 -9.757 12.564 1.00 68.81 83 GLN A N 1
ATOM 661 C CA . GLN A 1 83 ? 8.882 -10.867 12.142 1.00 68.81 83 GLN A CA 1
ATOM 662 C C . GLN A 1 83 ? 8.474 -11.436 10.779 1.00 68.81 83 GLN A C 1
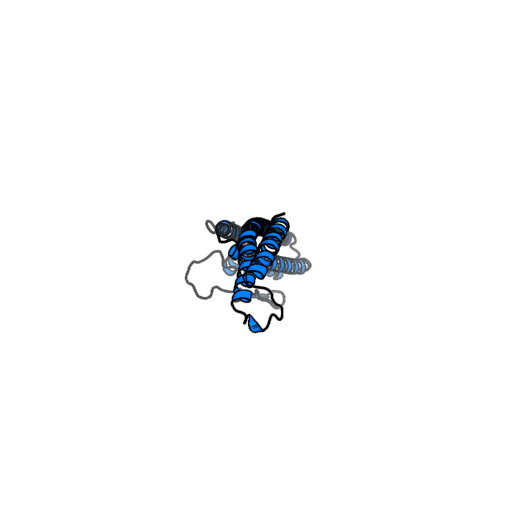ATOM 664 O O . GLN A 1 83 ? 9.345 -11.677 9.945 1.00 68.81 83 GLN A O 1
ATOM 669 N N . ALA A 1 84 ? 7.174 -11.574 10.509 1.00 64.31 84 ALA A N 1
ATOM 670 C CA . ALA A 1 84 ? 6.672 -11.913 9.179 1.00 64.31 84 ALA A CA 1
ATOM 671 C C . ALA A 1 84 ? 7.106 -10.856 8.149 1.00 64.31 84 ALA A C 1
ATOM 673 O O . ALA A 1 84 ? 7.608 -11.192 7.084 1.00 64.31 84 ALA A O 1
ATOM 674 N N . VAL A 1 85 ? 7.030 -9.573 8.515 1.00 62.97 85 VAL A N 1
ATOM 675 C CA . VAL A 1 85 ? 7.491 -8.444 7.697 1.00 62.97 85 VAL A CA 1
ATOM 676 C C . VAL A 1 85 ? 8.999 -8.467 7.445 1.00 62.97 85 VAL A C 1
ATOM 678 O O . VAL A 1 85 ? 9.419 -8.153 6.334 1.00 62.97 85 VAL A O 1
ATOM 681 N N . GLY A 1 86 ? 9.805 -8.838 8.442 1.00 66.69 86 GLY A N 1
ATOM 682 C CA . GLY A 1 86 ? 11.255 -8.973 8.294 1.00 66.69 86 GLY A CA 1
ATOM 683 C C . GLY A 1 86 ? 11.644 -10.100 7.338 1.00 66.69 86 GLY A C 1
ATOM 684 O O . GLY A 1 86 ? 12.484 -9.896 6.469 1.00 66.69 86 GLY A O 1
ATOM 685 N N . ASN A 1 87 ? 10.977 -11.252 7.436 1.00 65.69 87 ASN A N 1
ATOM 686 C CA . ASN A 1 87 ? 11.253 -12.416 6.587 1.00 65.69 87 ASN A CA 1
ATOM 687 C C . ASN A 1 87 ? 10.878 -12.201 5.110 1.00 65.69 87 ASN A C 1
ATOM 689 O O . ASN A 1 87 ? 11.408 -12.877 4.233 1.00 65.69 87 ASN A O 1
ATOM 693 N N . LEU A 1 88 ? 9.970 -11.265 4.825 1.00 61.56 88 LEU A N 1
ATOM 694 C CA . LEU A 1 88 ? 9.551 -10.927 3.464 1.00 61.56 88 LEU A CA 1
ATOM 695 C C . LEU A 1 88 ? 10.600 -10.110 2.696 1.00 61.56 88 LEU A C 1
ATOM 697 O O . LEU A 1 88 ? 10.562 -10.081 1.471 1.00 61.56 88 LEU A O 1
ATOM 701 N N . ALA A 1 89 ? 11.561 -9.482 3.381 1.00 59.31 89 ALA A N 1
ATOM 702 C CA . ALA A 1 89 ? 12.604 -8.686 2.731 1.00 59.31 89 ALA A CA 1
ATOM 703 C C . ALA A 1 89 ? 13.542 -9.509 1.820 1.00 59.31 89 ALA A C 1
ATOM 705 O O . ALA A 1 89 ? 14.196 -8.922 0.961 1.00 59.31 89 ALA A O 1
ATOM 706 N N . ASP A 1 90 ? 13.570 -10.838 1.975 1.00 62.47 90 ASP A N 1
ATOM 707 C CA . ASP A 1 90 ? 14.455 -11.747 1.232 1.00 62.47 90 ASP A CA 1
ATOM 708 C C . ASP A 1 90 ? 13.794 -12.412 0.003 1.00 62.47 90 ASP A C 1
ATOM 710 O O . ASP A 1 90 ? 14.432 -13.213 -0.683 1.00 62.47 90 ASP A O 1
ATOM 714 N N . ARG A 1 91 ? 12.516 -12.123 -0.295 1.00 65.00 91 ARG A N 1
ATOM 715 C CA . ARG A 1 91 ? 11.770 -12.769 -1.396 1.00 65.00 91 ARG A CA 1
ATOM 716 C C . ARG A 1 91 ? 11.868 -12.028 -2.733 1.00 65.00 91 ARG A C 1
ATOM 718 O O . ARG A 1 91 ? 12.208 -10.850 -2.789 1.00 65.00 91 ARG A O 1
ATOM 725 N N . GLN A 1 92 ? 11.559 -12.738 -3.827 1.00 63.75 92 GLN A N 1
ATOM 726 C CA . GLN A 1 92 ? 11.559 -12.182 -5.186 1.00 63.75 92 GLN A CA 1
ATOM 727 C C . GLN A 1 92 ? 10.621 -10.968 -5.304 1.00 63.75 92 GLN A C 1
ATOM 729 O O . GLN A 1 92 ? 9.486 -10.990 -4.832 1.00 63.75 92 GLN A O 1
ATOM 734 N N . GLU A 1 93 ? 11.093 -9.917 -5.984 1.00 64.12 93 GLU A N 1
ATOM 735 C CA . GLU A 1 93 ? 10.472 -8.581 -6.003 1.00 64.12 93 GLU A CA 1
ATOM 736 C C . GLU A 1 93 ? 9.018 -8.557 -6.529 1.00 64.12 93 GLU A C 1
ATOM 738 O O . GLU A 1 93 ? 8.245 -7.686 -6.133 1.00 64.12 93 GLU A O 1
ATOM 743 N N . GLY A 1 94 ? 8.619 -9.518 -7.375 1.00 64.56 94 GLY A N 1
ATOM 744 C CA . GLY A 1 94 ? 7.245 -9.641 -7.885 1.00 64.56 94 GLY A CA 1
ATOM 745 C C . GLY A 1 94 ? 6.252 -10.252 -6.887 1.00 64.56 94 GLY A C 1
ATOM 746 O O . GLY A 1 94 ? 5.127 -9.773 -6.769 1.00 64.56 94 GLY A O 1
ATOM 747 N N . GLU A 1 95 ? 6.671 -11.266 -6.124 1.00 69.12 95 GLU A N 1
ATOM 748 C CA . GLU A 1 95 ? 5.854 -11.873 -5.058 1.00 69.12 95 GLU A CA 1
ATOM 749 C C . GLU A 1 95 ? 5.714 -10.916 -3.867 1.00 69.12 95 GLU A C 1
ATOM 751 O O . GLU A 1 95 ? 4.647 -10.803 -3.262 1.00 69.12 95 GLU A O 1
ATOM 756 N N . LEU A 1 96 ? 6.770 -10.137 -3.610 1.00 71.75 96 LEU A N 1
ATOM 757 C CA . LEU A 1 96 ? 6.815 -9.136 -2.552 1.00 71.75 96 LEU A CA 1
ATOM 758 C C . LEU A 1 96 ? 5.735 -8.055 -2.710 1.00 71.75 96 LEU A C 1
ATOM 760 O O . LEU A 1 96 ? 5.170 -7.610 -1.714 1.00 71.75 96 LEU A O 1
ATOM 764 N N . GLN A 1 97 ? 5.424 -7.627 -3.939 1.00 66.38 97 GLN A N 1
ATOM 765 C CA . GLN A 1 97 ? 4.381 -6.620 -4.166 1.00 66.38 97 GLN A CA 1
ATOM 766 C C . GLN A 1 97 ? 2.978 -7.143 -3.852 1.00 66.38 97 GLN A C 1
ATOM 768 O O . GLN A 1 97 ? 2.187 -6.409 -3.260 1.00 66.38 97 GLN A O 1
ATOM 773 N N . SER A 1 98 ? 2.674 -8.395 -4.208 1.00 75.44 98 SER A N 1
ATOM 774 C CA . SER A 1 98 ? 1.388 -9.012 -3.862 1.00 75.44 98 SER A CA 1
ATOM 775 C C . SER A 1 98 ? 1.254 -9.159 -2.348 1.00 75.44 98 SER A C 1
ATOM 777 O O . SER A 1 98 ? 0.276 -8.681 -1.785 1.00 75.44 98 SER A O 1
ATOM 779 N N . GLU A 1 99 ? 2.274 -9.702 -1.672 1.00 74.31 99 GLU A N 1
ATOM 780 C CA . GLU A 1 99 ? 2.248 -9.867 -0.211 1.00 74.31 99 GLU A CA 1
ATOM 781 C C . GLU A 1 99 ? 2.169 -8.522 0.529 1.00 74.31 99 GLU A C 1
ATOM 783 O O . GLU A 1 99 ? 1.473 -8.415 1.537 1.00 74.31 99 GLU A O 1
ATOM 788 N N . ILE A 1 100 ? 2.844 -7.468 0.046 1.00 75.56 100 ILE A N 1
ATOM 789 C CA . ILE A 1 100 ? 2.727 -6.128 0.644 1.00 75.56 100 ILE A CA 1
ATOM 790 C C . ILE A 1 100 ? 1.305 -5.576 0.488 1.00 75.56 100 ILE A C 1
ATOM 792 O O . ILE A 1 100 ? 0.782 -5.009 1.448 1.00 75.56 100 ILE A O 1
ATOM 796 N N . ASN A 1 101 ? 0.684 -5.734 -0.682 1.00 77.00 101 ASN A N 1
ATOM 797 C CA . ASN A 1 101 ? -0.677 -5.254 -0.920 1.00 77.00 101 ASN A CA 1
ATOM 798 C C . ASN A 1 101 ? -1.712 -6.025 -0.089 1.00 77.00 101 ASN A C 1
ATOM 800 O O . ASN A 1 101 ? -2.589 -5.398 0.504 1.00 77.00 101 ASN A O 1
ATOM 804 N N . ASP A 1 102 ? -1.564 -7.345 0.026 1.00 79.94 102 ASP A N 1
ATOM 805 C CA . ASP A 1 102 ? -2.427 -8.184 0.863 1.00 79.94 102 ASP A CA 1
ATOM 806 C C . ASP A 1 102 ? -2.312 -7.775 2.341 1.00 79.94 102 ASP A C 1
ATOM 808 O O . ASP A 1 102 ? -3.316 -7.540 3.013 1.00 79.94 102 ASP A O 1
ATOM 812 N N . ILE A 1 103 ? -1.085 -7.558 2.829 1.00 78.44 103 ILE A N 1
ATOM 813 C CA . ILE A 1 103 ? -0.830 -7.051 4.186 1.00 78.44 103 ILE A CA 1
ATOM 814 C C . ILE A 1 103 ? -1.480 -5.680 4.410 1.00 78.44 103 ILE A C 1
ATOM 816 O O . ILE A 1 103 ? -2.065 -5.441 5.467 1.00 78.44 103 ILE A O 1
ATOM 820 N N . ILE A 1 104 ? -1.369 -4.759 3.451 1.00 77.25 104 ILE A N 1
ATOM 821 C CA . ILE A 1 104 ? -2.003 -3.436 3.549 1.00 77.25 104 ILE A CA 1
ATOM 822 C C . ILE A 1 104 ? -3.521 -3.589 3.688 1.00 77.25 104 ILE A C 1
ATOM 824 O O . ILE A 1 104 ? -4.111 -2.967 4.571 1.00 77.25 104 ILE A O 1
ATOM 828 N N . GLN A 1 105 ? -4.138 -4.462 2.890 1.00 79.50 105 GLN A N 1
ATOM 829 C CA . GLN A 1 105 ? -5.572 -4.723 2.958 1.00 79.50 105 GLN A CA 1
ATOM 830 C C . GLN A 1 105 ? -5.990 -5.316 4.314 1.00 79.50 105 GLN A C 1
ATOM 832 O O . GLN A 1 105 ? -6.982 -4.879 4.900 1.00 79.50 105 GLN A O 1
ATOM 837 N N . GLU A 1 106 ? -5.225 -6.269 4.854 1.00 79.75 106 GLU A N 1
ATOM 838 C CA . GLU A 1 106 ? -5.476 -6.835 6.186 1.00 79.75 106 GLU A CA 1
ATOM 839 C C . GLU A 1 106 ? -5.386 -5.771 7.293 1.00 79.75 106 GLU A C 1
ATOM 841 O O . GLU A 1 106 ? -6.235 -5.728 8.191 1.00 79.75 106 GLU A O 1
ATOM 846 N N . LEU A 1 107 ? -4.397 -4.873 7.218 1.00 77.25 107 LEU A N 1
ATOM 847 C CA . LEU A 1 107 ? -4.250 -3.764 8.164 1.00 77.25 107 LEU A CA 1
ATOM 848 C C . LEU A 1 107 ? -5.435 -2.793 8.079 1.00 77.25 107 LEU A C 1
ATOM 850 O O . LEU A 1 107 ? -5.960 -2.387 9.115 1.00 77.25 107 LEU A O 1
ATOM 854 N N . GLU A 1 108 ? -5.895 -2.448 6.877 1.00 77.00 108 GLU A N 1
ATOM 855 C CA . GLU A 1 108 ? -7.065 -1.583 6.680 1.00 77.00 108 GLU A CA 1
ATOM 856 C C . GLU A 1 108 ? -8.345 -2.196 7.264 1.00 77.00 108 GLU A C 1
ATOM 858 O O . GLU A 1 108 ? -9.099 -1.509 7.961 1.00 77.00 108 GLU A O 1
ATOM 863 N N . ILE A 1 109 ? -8.558 -3.502 7.064 1.00 79.12 109 ILE A N 1
ATOM 864 C CA . ILE A 1 109 ? -9.675 -4.242 7.671 1.00 79.12 109 ILE A CA 1
ATOM 865 C C . ILE A 1 109 ? -9.594 -4.169 9.200 1.00 79.12 109 ILE A C 1
ATOM 867 O O . ILE A 1 109 ? -10.593 -3.919 9.876 1.00 79.12 109 ILE A O 1
ATOM 871 N N . MET A 1 110 ? -8.403 -4.339 9.764 1.00 74.38 110 MET A N 1
ATOM 872 C CA . MET A 1 110 ? -8.197 -4.317 11.208 1.00 74.38 110 MET A CA 1
ATOM 873 C C . MET A 1 110 ? -8.402 -2.925 11.824 1.00 74.38 110 MET A C 1
ATOM 875 O O . MET A 1 110 ? -8.967 -2.814 12.917 1.00 74.38 110 MET A O 1
ATOM 879 N N . ILE A 1 111 ? -8.015 -1.854 11.119 1.00 75.38 111 ILE A N 1
ATOM 880 C CA . ILE A 1 111 ? -8.347 -0.471 11.504 1.00 75.38 111 ILE A CA 1
ATOM 881 C C . ILE A 1 111 ? -9.864 -0.279 11.499 1.00 75.38 111 ILE A C 1
ATOM 883 O O . ILE A 1 111 ? -10.409 0.278 12.455 1.00 75.38 111 ILE A O 1
ATOM 887 N N . ALA A 1 112 ? -10.555 -0.754 10.458 1.00 79.06 112 ALA A N 1
ATOM 888 C CA . ALA A 1 112 ? -12.007 -0.638 10.354 1.00 79.06 112 ALA A CA 1
ATOM 889 C C . ALA A 1 112 ? -12.716 -1.353 11.517 1.00 79.06 112 ALA A C 1
ATOM 891 O O . ALA A 1 112 ? -13.548 -0.746 12.193 1.00 79.06 112 ALA A O 1
ATOM 892 N N . ILE A 1 113 ? -12.310 -2.591 11.824 1.00 77.25 113 ILE A N 1
ATOM 893 C CA . ILE A 1 113 ? -12.831 -3.357 12.966 1.00 77.25 113 ILE A CA 1
ATOM 894 C C . ILE A 1 113 ? -12.576 -2.609 14.281 1.00 77.25 113 ILE A C 1
ATOM 896 O O . ILE A 1 113 ? -13.498 -2.434 15.076 1.00 77.25 113 ILE A O 1
ATOM 900 N N . THR A 1 114 ? -11.355 -2.115 14.502 1.00 70.12 114 THR A N 1
ATOM 901 C CA . THR A 1 114 ? -11.000 -1.378 15.729 1.00 70.12 114 THR A CA 1
ATOM 902 C C . THR A 1 114 ? -11.831 -0.099 15.873 1.00 70.12 114 THR A C 1
ATOM 904 O O . THR A 1 114 ? -12.289 0.232 16.968 1.00 70.12 114 THR A O 1
ATOM 907 N N . SER A 1 115 ? -12.078 0.611 14.768 1.00 78.06 115 SER A N 1
ATOM 908 C CA . SER A 1 115 ? -12.920 1.810 14.744 1.00 78.06 115 SER A CA 1
ATOM 909 C C . SER A 1 115 ? -14.362 1.500 15.146 1.00 78.06 115 SER A C 1
ATOM 911 O O . SER A 1 115 ? -14.948 2.218 15.960 1.00 78.06 115 SER A O 1
ATOM 913 N N . ASP A 1 116 ? -14.929 0.413 14.624 1.00 80.06 116 ASP A N 1
ATOM 914 C CA . ASP A 1 116 ? -16.292 -0.002 14.951 1.00 80.06 116 ASP A CA 1
ATOM 915 C C . ASP A 1 116 ? -16.422 -0.460 16.405 1.00 80.06 116 ASP A C 1
ATOM 917 O O . ASP A 1 116 ? -17.371 -0.072 17.092 1.00 80.06 116 ASP A O 1
ATOM 921 N N . GLN A 1 117 ? -15.427 -1.180 16.922 1.00 74.00 117 GLN A N 1
ATOM 922 C CA . GLN A 1 117 ? -15.371 -1.545 18.338 1.00 74.00 117 GLN A CA 1
ATOM 923 C C . GLN A 1 117 ? -15.362 -0.308 19.248 1.00 74.00 117 GLN A C 1
ATOM 925 O O . GLN A 1 117 ? -16.088 -0.261 20.243 1.00 74.00 117 GLN A O 1
ATOM 930 N N . LEU A 1 118 ? -14.617 0.736 18.874 1.00 74.25 118 LEU A N 1
ATOM 931 C CA . LEU A 1 118 ? -14.542 1.991 19.627 1.00 74.25 118 LEU A CA 1
ATOM 932 C C . LEU A 1 118 ? -15.887 2.742 19.643 1.00 74.25 118 LEU A C 1
ATOM 934 O O . LEU A 1 118 ? -16.242 3.355 20.653 1.00 74.25 118 LEU A O 1
ATOM 938 N N . LYS A 1 119 ? -16.674 2.654 18.560 1.00 79.31 119 LYS A N 1
ATOM 939 C CA . LYS A 1 119 ? -18.038 3.212 18.497 1.00 79.31 119 LYS A CA 1
ATOM 940 C C . LYS A 1 119 ? -18.995 2.483 19.437 1.00 79.31 119 LYS A C 1
ATOM 942 O O . LYS A 1 119 ? -19.746 3.146 20.149 1.00 79.31 119 LYS A O 1
ATOM 947 N N . VAL A 1 120 ? -18.957 1.148 19.469 1.00 76.88 120 VAL A N 1
ATOM 948 C CA . VAL A 1 120 ? -19.784 0.342 20.388 1.00 76.88 120 VAL A CA 1
ATOM 949 C C . VAL A 1 120 ? -19.469 0.716 21.837 1.00 76.88 120 VAL A C 1
ATOM 951 O O . VAL A 1 120 ? -20.369 1.023 22.616 1.00 76.88 120 VAL A O 1
ATOM 954 N N . LEU A 1 121 ? -18.183 0.813 22.172 1.00 71.88 121 LEU A N 1
ATOM 955 C CA . LEU A 1 121 ? -17.705 1.259 23.481 1.00 71.88 121 LEU A CA 1
ATOM 956 C C . LEU A 1 121 ? -18.241 2.645 23.872 1.00 71.88 121 LEU A C 1
ATOM 958 O O . LEU A 1 121 ? -18.716 2.859 24.989 1.00 71.88 121 LEU A O 1
ATOM 962 N N . ALA A 1 122 ? -18.211 3.589 22.929 1.00 73.31 122 ALA A N 1
ATOM 963 C CA . ALA A 1 122 ? -18.726 4.936 23.137 1.00 73.31 122 ALA A CA 1
ATOM 964 C C . ALA A 1 122 ? -20.251 4.970 23.349 1.00 73.31 122 ALA A C 1
ATOM 966 O O . ALA A 1 122 ? -20.735 5.822 24.092 1.00 73.31 122 ALA A O 1
ATOM 967 N N . GLN A 1 123 ? -21.012 4.048 22.751 1.00 75.44 123 GLN A N 1
ATOM 968 C CA . GLN A 1 123 ? -22.457 3.935 22.986 1.00 75.44 123 GLN A CA 1
ATOM 969 C C . GLN A 1 123 ? -22.773 3.427 24.399 1.00 75.44 123 GLN A C 1
ATOM 971 O O . GLN A 1 123 ? -23.702 3.927 25.036 1.00 75.44 123 GLN A O 1
ATOM 976 N N . PHE A 1 124 ? -21.979 2.489 24.924 1.00 69.50 124 PHE A N 1
ATOM 977 C CA . PHE A 1 124 ? -22.136 1.998 26.297 1.00 69.50 124 PHE A CA 1
ATOM 978 C C . PHE A 1 124 ? -21.727 3.034 27.353 1.00 69.50 124 PHE A C 1
ATOM 980 O O . PHE A 1 124 ? -22.323 3.062 28.428 1.00 69.50 124 PHE A O 1
ATOM 987 N N . LYS A 1 125 ? -20.829 3.976 27.020 1.00 65.44 125 LYS A N 1
ATOM 988 C CA . LYS A 1 125 ? -20.492 5.135 27.873 1.00 65.44 125 LYS A CA 1
ATOM 989 C C . LYS A 1 125 ? -21.707 5.902 28.384 1.00 65.44 125 LYS A C 1
ATOM 991 O O . LYS A 1 125 ? -21.686 6.412 29.498 1.00 65.44 125 LYS A O 1
ATOM 996 N N . GLY A 1 126 ? -22.744 6.026 27.556 1.00 63.97 126 GLY A N 1
ATOM 997 C CA . GLY A 1 126 ? -23.957 6.760 27.913 1.00 63.97 126 GLY A CA 1
ATOM 998 C C . GLY A 1 126 ? -24.810 6.065 28.978 1.00 63.97 126 GLY A C 1
ATOM 999 O O . GLY A 1 126 ? -25.711 6.699 29.515 1.00 63.97 126 GLY A O 1
ATOM 1000 N N . LYS A 1 127 ? -24.545 4.784 29.269 1.00 65.56 127 LYS A N 1
ATOM 1001 C CA . LYS A 1 127 ? -25.355 3.934 30.154 1.00 65.56 127 LYS A CA 1
ATOM 1002 C C . LYS A 1 127 ? -24.629 3.463 31.420 1.00 65.56 127 LYS A C 1
ATOM 1004 O O . LYS A 1 127 ? -25.278 2.881 32.277 1.00 65.56 127 LYS A O 1
ATOM 1009 N N . VAL A 1 128 ? -23.320 3.697 31.542 1.00 62.75 128 VAL A N 1
ATOM 1010 C CA . VAL A 1 128 ? -22.495 3.226 32.669 1.00 62.75 128 VAL A CA 1
ATOM 1011 C C . VAL A 1 128 ? -21.998 4.413 33.493 1.00 62.75 128 VAL A C 1
ATOM 1013 O O . VAL A 1 128 ? -21.395 5.342 32.956 1.00 62.75 128 VAL A O 1
ATOM 1016 N N . GLU A 1 129 ? -22.244 4.385 34.804 1.00 58.00 129 GLU A N 1
ATOM 1017 C CA . GLU A 1 129 ? -21.854 5.447 35.745 1.00 58.00 129 GLU A CA 1
ATOM 1018 C C . GLU A 1 129 ? -20.348 5.397 36.097 1.00 58.00 129 GLU A C 1
ATOM 1020 O O . GLU A 1 129 ? -19.724 6.429 36.365 1.00 58.00 129 GLU A O 1
ATOM 1025 N N . GLN A 1 130 ? -19.716 4.221 35.973 1.00 60.50 130 GLN A N 1
ATOM 1026 C CA . GLN A 1 130 ? -18.268 4.022 36.103 1.00 60.50 130 GLN A CA 1
ATOM 1027 C C . GLN A 1 130 ? -17.496 4.521 34.871 1.00 60.50 130 GLN A C 1
ATOM 1029 O O . GLN A 1 130 ? -17.244 3.810 33.899 1.00 60.50 130 GLN A O 1
ATOM 1034 N N . LYS A 1 131 ? -17.072 5.787 34.930 1.00 62.22 131 LYS A N 1
ATOM 1035 C CA . LYS A 1 131 ? -16.285 6.431 33.866 1.00 62.22 131 LYS A CA 1
ATOM 1036 C C . LYS A 1 131 ? -14.810 6.010 33.821 1.00 62.22 131 LYS A C 1
ATOM 1038 O O . LYS A 1 131 ? -14.209 6.146 32.761 1.00 62.22 131 LYS A O 1
ATOM 1043 N N . SER A 1 132 ? -14.199 5.551 34.920 1.00 64.19 132 SER A N 1
ATOM 1044 C CA . SER A 1 132 ? -12.736 5.358 34.957 1.00 64.19 132 SER A CA 1
ATOM 1045 C C . SER A 1 132 ? -12.255 4.117 34.206 1.00 64.19 132 SER A C 1
ATOM 1047 O O . SER A 1 132 ? -11.257 4.204 33.496 1.00 64.19 132 SER A O 1
ATOM 1049 N N . GLU A 1 133 ? -12.957 2.987 34.321 1.00 60.69 133 GLU A N 1
ATOM 1050 C CA . GLU A 1 133 ? -12.584 1.745 33.621 1.00 60.69 133 GLU A CA 1
ATOM 1051 C C . GLU A 1 133 ? -12.769 1.894 32.103 1.00 60.69 133 GLU A C 1
ATOM 1053 O O . GLU A 1 133 ? -11.898 1.549 31.304 1.00 60.69 133 GLU A O 1
ATOM 1058 N N . LEU A 1 134 ? -13.847 2.567 31.700 1.00 65.81 134 LEU A N 1
ATOM 1059 C CA . LEU A 1 134 ? -14.146 2.852 30.302 1.00 65.81 134 LEU A CA 1
ATOM 1060 C C . LEU A 1 134 ? -13.115 3.774 29.620 1.00 65.81 134 LEU A C 1
ATOM 1062 O O . LEU A 1 134 ? -12.821 3.602 28.435 1.00 65.81 134 LEU A O 1
ATOM 1066 N N . GLU A 1 135 ? -12.555 4.758 30.332 1.00 70.62 135 GLU A N 1
ATOM 1067 C CA . GLU A 1 135 ? -11.488 5.611 29.781 1.00 70.62 135 GLU A CA 1
ATOM 1068 C C . GLU A 1 135 ? -10.172 4.839 29.593 1.00 70.62 135 GLU A C 1
ATOM 1070 O O . GLU A 1 135 ? -9.452 5.086 28.620 1.00 70.62 135 GLU A O 1
ATOM 1075 N N . GLY A 1 136 ? -9.882 3.859 30.457 1.00 70.62 136 GLY A N 1
ATOM 1076 C CA . GLY A 1 136 ? -8.765 2.928 30.268 1.00 70.62 136 GLY A CA 1
ATOM 1077 C C . GLY A 1 136 ? -8.917 2.121 28.977 1.00 70.62 136 GLY A C 1
ATOM 1078 O O . GLY A 1 136 ? -8.008 2.096 28.142 1.00 70.62 136 GLY A O 1
ATOM 1079 N N . LEU A 1 137 ? -10.112 1.568 28.755 1.00 66.38 137 LEU A N 1
ATOM 1080 C CA . LEU A 1 137 ? -10.440 0.789 27.561 1.00 66.38 137 LEU A CA 1
ATOM 1081 C C . LEU A 1 137 ? -10.404 1.612 26.274 1.00 66.38 137 LEU A C 1
ATOM 1083 O O . LEU A 1 137 ? -9.819 1.194 25.271 1.00 66.38 137 LEU A O 1
ATOM 1087 N N . LYS A 1 138 ? -10.927 2.836 26.319 1.00 72.94 138 LYS A N 1
ATOM 1088 C CA . LYS A 1 138 ? -10.813 3.779 25.207 1.00 72.94 138 LYS A CA 1
ATOM 1089 C C . LYS A 1 138 ? -9.352 4.100 24.878 1.00 72.94 138 LYS A C 1
ATOM 1091 O O . LYS A 1 138 ? -8.983 4.086 23.707 1.00 72.94 138 LYS A O 1
ATOM 1096 N N . THR A 1 139 ? -8.522 4.360 25.887 1.00 76.62 139 THR A N 1
ATOM 1097 C CA . THR A 1 139 ? -7.102 4.699 25.694 1.00 76.62 139 THR A CA 1
ATOM 1098 C C . THR A 1 139 ? -6.324 3.529 25.088 1.00 76.62 139 THR A C 1
ATOM 1100 O O . THR A 1 139 ? -5.530 3.721 24.165 1.00 76.62 139 THR A O 1
ATOM 1103 N N . ALA A 1 140 ? -6.583 2.303 25.546 1.00 69.81 140 ALA A N 1
ATOM 1104 C CA . ALA A 1 140 ? -5.973 1.096 24.994 1.00 69.81 140 ALA A CA 1
ATOM 1105 C C . ALA A 1 140 ? -6.387 0.845 23.531 1.00 69.81 140 ALA A C 1
ATOM 1107 O O . ALA A 1 140 ? -5.530 0.575 22.684 1.00 69.81 140 ALA A O 1
ATOM 1108 N N . ALA A 1 141 ? -7.674 1.008 23.204 1.00 68.75 141 ALA A N 1
ATOM 1109 C CA . ALA A 1 141 ? -8.175 0.891 21.834 1.00 68.75 141 ALA A CA 1
ATOM 1110 C C . ALA A 1 141 ? -7.591 1.978 20.910 1.00 68.75 141 ALA A C 1
ATOM 1112 O O . ALA A 1 141 ? -7.207 1.698 19.775 1.00 68.75 141 ALA A O 1
ATOM 1113 N N . GLN A 1 142 ? -7.446 3.212 21.405 1.00 74.19 142 GLN A N 1
ATOM 1114 C CA . GLN A 1 142 ? -6.814 4.307 20.662 1.00 74.19 142 GLN A CA 1
ATOM 1115 C C . GLN A 1 142 ? -5.325 4.053 20.408 1.00 74.19 142 GLN A C 1
ATOM 1117 O O . GLN A 1 142 ? -4.861 4.219 19.284 1.00 74.19 142 GLN A O 1
ATOM 1122 N N . SER A 1 143 ? -4.583 3.603 21.423 1.00 75.88 143 SER A N 1
ATOM 1123 C CA . SER A 1 143 ? -3.172 3.213 21.291 1.00 75.88 143 SER A CA 1
ATOM 1124 C C . SER A 1 143 ? -2.991 2.092 20.265 1.00 75.88 143 SER A C 1
ATOM 1126 O O . SER A 1 143 ? -2.097 2.139 19.423 1.00 75.88 143 SER A O 1
ATOM 1128 N N . THR A 1 144 ? -3.891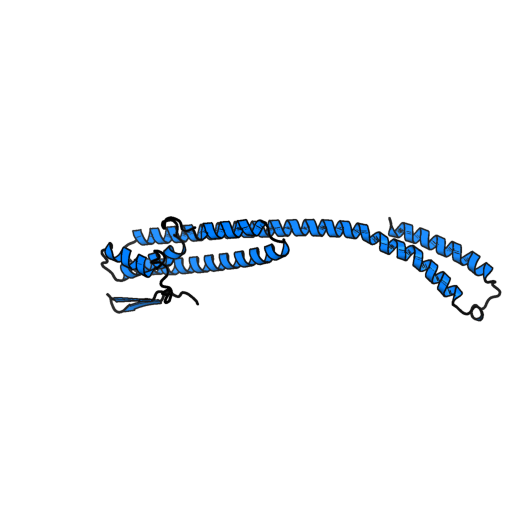 1.111 20.284 1.00 68.56 144 THR A N 1
ATOM 1129 C CA . THR A 1 144 ? -3.935 0.011 19.315 1.00 68.56 144 THR A CA 1
ATOM 1130 C C . THR A 1 144 ? -4.166 0.519 17.898 1.00 68.56 144 THR A C 1
ATOM 1132 O O . THR A 1 144 ? -3.376 0.217 17.005 1.00 68.56 144 THR A O 1
ATOM 1135 N N . SER A 1 145 ? -5.187 1.355 17.701 1.00 75.50 145 SER A N 1
ATOM 1136 C CA . SER A 1 145 ? -5.466 1.964 16.401 1.00 75.50 145 SER A CA 1
ATOM 1137 C C . SER A 1 145 ? -4.274 2.769 15.890 1.00 75.50 145 SER A C 1
ATOM 1139 O O . SER A 1 145 ? -3.941 2.656 14.716 1.00 75.50 145 SER A O 1
ATOM 1141 N N . GLN A 1 146 ? -3.604 3.531 16.758 1.00 79.44 146 GLN A N 1
ATOM 1142 C CA . GLN A 1 146 ? -2.421 4.295 16.373 1.00 79.44 146 GLN A CA 1
ATOM 1143 C C . GLN A 1 146 ? -1.294 3.378 15.890 1.00 79.44 146 GLN A C 1
ATOM 1145 O O . GLN A 1 146 ? -0.722 3.620 14.834 1.00 79.44 146 GLN A O 1
ATOM 1150 N N . ARG A 1 147 ? -1.023 2.280 16.606 1.00 74.12 147 ARG A N 1
ATOM 1151 C CA . ARG A 1 147 ? 0.005 1.304 16.208 1.00 74.12 147 ARG A CA 1
ATOM 1152 C C . ARG A 1 147 ? -0.287 0.669 14.848 1.00 74.12 147 ARG A C 1
ATOM 1154 O O . ARG A 1 147 ? 0.642 0.457 14.075 1.00 74.12 147 ARG A O 1
ATOM 1161 N N . ILE A 1 148 ? -1.551 0.356 14.555 1.00 74.88 148 ILE A N 1
ATOM 1162 C CA . ILE A 1 148 ? -1.939 -0.212 13.255 1.00 74.88 148 ILE A CA 1
ATOM 1163 C C . ILE A 1 148 ? -1.767 0.834 12.147 1.00 74.88 148 ILE A C 1
ATOM 1165 O O . ILE A 1 148 ? -1.226 0.516 11.091 1.00 74.88 148 ILE A O 1
ATOM 1169 N N . THR A 1 149 ? -2.148 2.087 12.399 1.00 78.94 149 THR A N 1
ATOM 1170 C CA . THR A 1 149 ? -1.926 3.198 11.463 1.00 78.94 149 THR A CA 1
ATOM 1171 C C . THR A 1 149 ? -0.438 3.415 11.180 1.00 78.94 149 THR A C 1
ATOM 1173 O O . THR A 1 149 ? -0.052 3.576 10.024 1.00 78.94 149 THR A O 1
ATOM 1176 N N . ASP A 1 150 ? 0.413 3.364 12.207 1.00 83.44 150 ASP A N 1
ATOM 1177 C CA . ASP A 1 150 ? 1.863 3.506 12.045 1.00 83.44 150 ASP A CA 1
ATOM 1178 C C . ASP A 1 150 ? 2.443 2.362 11.191 1.00 83.44 150 ASP A C 1
ATOM 1180 O O . ASP A 1 150 ? 3.301 2.586 10.334 1.00 83.44 150 ASP A O 1
ATOM 1184 N N . LEU A 1 151 ? 1.950 1.131 11.379 1.00 77.81 151 LEU A N 1
ATOM 1185 C CA . LEU A 1 151 ? 2.326 -0.012 10.543 1.00 77.81 151 LEU A CA 1
ATOM 1186 C C . LEU A 1 151 ? 1.853 0.129 9.098 1.00 77.81 151 LEU A C 1
ATOM 1188 O O . LEU A 1 151 ? 2.608 -0.194 8.181 1.00 77.81 151 LEU A O 1
ATOM 1192 N N . LEU A 1 152 ? 0.618 0.589 8.894 1.00 81.62 152 LEU A N 1
ATOM 1193 C CA . LEU A 1 152 ? 0.067 0.837 7.567 1.00 81.62 152 LEU A CA 1
ATOM 1194 C C . LEU A 1 152 ? 0.945 1.845 6.823 1.00 81.62 152 LEU A C 1
ATOM 1196 O O . LEU A 1 152 ? 1.374 1.572 5.704 1.00 81.62 152 LEU A O 1
ATOM 1200 N N . ALA A 1 153 ? 1.289 2.958 7.474 1.00 83.56 153 ALA A N 1
ATOM 1201 C CA . ALA A 1 153 ? 2.178 3.969 6.912 1.00 83.56 153 ALA A CA 1
ATOM 1202 C C . ALA A 1 153 ? 3.562 3.387 6.577 1.00 83.56 153 ALA A C 1
ATOM 1204 O O . ALA A 1 153 ? 4.080 3.604 5.480 1.00 83.56 153 ALA A O 1
ATOM 1205 N N . PHE A 1 154 ? 4.136 2.585 7.480 1.00 83.12 154 PHE A N 1
ATOM 1206 C CA . PHE A 1 154 ? 5.403 1.895 7.236 1.00 83.12 154 PHE A CA 1
ATOM 1207 C C . PHE A 1 154 ? 5.332 0.964 6.013 1.00 83.12 154 PHE A C 1
ATOM 1209 O O . PHE A 1 154 ? 6.240 0.956 5.179 1.00 83.12 154 PHE A O 1
ATOM 1216 N N . LYS A 1 155 ? 4.244 0.200 5.863 1.00 79.56 155 LYS A N 1
ATOM 1217 C CA . LYS A 1 155 ? 4.051 -0.729 4.741 1.00 79.56 155 LYS A CA 1
ATOM 1218 C C . LYS A 1 155 ? 3.797 -0.028 3.418 1.00 79.56 155 LYS A C 1
ATOM 1220 O O . LYS A 1 155 ? 4.390 -0.415 2.414 1.00 79.56 155 LYS A O 1
ATOM 1225 N N . GLN A 1 156 ? 3.004 1.037 3.428 1.00 80.06 156 GLN A N 1
ATOM 1226 C CA . GLN A 1 156 ? 2.823 1.904 2.268 1.00 80.06 156 GLN A CA 1
ATOM 1227 C C . GLN A 1 156 ? 4.162 2.511 1.823 1.00 80.06 156 GLN A C 1
ATOM 1229 O O . GLN A 1 156 ? 4.491 2.479 0.638 1.00 80.06 156 GLN A O 1
ATOM 1234 N N . GLN A 1 157 ? 4.993 2.976 2.763 1.00 83.31 157 GLN A N 1
ATOM 1235 C CA . GLN A 1 157 ? 6.329 3.493 2.451 1.00 83.31 157 GLN A CA 1
ATOM 1236 C C . GLN A 1 157 ? 7.245 2.412 1.848 1.00 83.31 157 GLN A C 1
ATOM 1238 O O . GLN A 1 157 ? 7.980 2.684 0.894 1.00 83.31 157 GLN A O 1
ATOM 1243 N N . GLN A 1 158 ? 7.186 1.179 2.362 1.00 75.81 158 GLN A N 1
ATOM 1244 C CA . GLN A 1 158 ? 7.936 0.048 1.813 1.00 75.81 158 GLN A CA 1
ATOM 1245 C C . GLN A 1 158 ? 7.480 -0.289 0.383 1.00 75.81 158 GLN A C 1
ATOM 1247 O O . GLN A 1 158 ? 8.334 -0.431 -0.492 1.00 75.81 158 GLN A O 1
ATOM 1252 N N . ALA A 1 159 ? 6.169 -0.341 0.124 1.00 75.12 159 ALA A N 1
ATOM 1253 C CA . ALA A 1 159 ? 5.598 -0.590 -1.203 1.00 75.12 159 ALA A CA 1
ATOM 1254 C C . ALA A 1 159 ? 6.128 0.406 -2.244 1.00 75.12 159 ALA A C 1
ATOM 1256 O O . ALA A 1 159 ? 6.645 0.010 -3.290 1.00 75.12 159 ALA A O 1
ATOM 1257 N N . ILE A 1 160 ? 6.089 1.700 -1.906 1.00 75.12 160 ILE A N 1
ATOM 1258 C CA . ILE A 1 160 ? 6.590 2.782 -2.763 1.00 75.12 160 ILE A CA 1
ATOM 1259 C C . ILE A 1 160 ? 8.085 2.597 -3.041 1.00 75.12 160 ILE A C 1
ATOM 1261 O O . ILE A 1 160 ? 8.532 2.759 -4.175 1.00 75.12 160 ILE A O 1
ATOM 1265 N N . SER A 1 161 ? 8.872 2.221 -2.027 1.00 81.62 161 SER A N 1
ATOM 1266 C CA . SER A 1 161 ? 10.315 2.016 -2.190 1.00 81.62 161 SER A CA 1
ATOM 1267 C C . SER A 1 161 ? 10.650 0.849 -3.127 1.00 81.62 161 SER A C 1
ATOM 1269 O O . SER A 1 161 ? 11.562 0.958 -3.949 1.00 81.62 161 SER A O 1
ATOM 1271 N N . VAL A 1 162 ? 9.886 -0.245 -3.043 1.00 79.81 162 VAL A N 1
ATOM 1272 C CA . VAL A 1 162 ? 10.042 -1.425 -3.902 1.00 79.81 162 VAL A CA 1
ATOM 1273 C C . VAL A 1 162 ? 9.632 -1.083 -5.335 1.00 79.81 162 VAL A C 1
ATOM 1275 O O . VAL A 1 162 ? 10.379 -1.359 -6.270 1.00 79.81 162 VAL A O 1
ATOM 1278 N N . GLN A 1 163 ? 8.504 -0.395 -5.520 1.00 74.44 163 GLN A N 1
ATOM 1279 C CA . GLN A 1 163 ? 8.045 0.048 -6.839 1.00 74.44 163 GLN A CA 1
ATOM 1280 C C . GLN A 1 163 ? 9.023 1.033 -7.505 1.00 74.44 163 GLN A C 1
ATOM 1282 O O . GLN A 1 163 ? 9.273 0.954 -8.712 1.00 74.44 163 GLN A O 1
ATOM 1287 N N . ALA A 1 164 ? 9.620 1.941 -6.727 1.00 78.00 164 ALA A N 1
ATOM 1288 C CA . ALA A 1 164 ? 10.629 2.869 -7.227 1.00 78.00 164 ALA A CA 1
ATOM 1289 C C . ALA A 1 164 ? 11.882 2.126 -7.713 1.00 78.00 164 ALA A C 1
ATOM 1291 O O . ALA A 1 164 ? 12.389 2.421 -8.795 1.00 78.00 164 ALA A O 1
ATOM 1292 N N . ARG A 1 165 ? 12.350 1.118 -6.962 1.00 80.81 165 ARG A N 1
ATOM 1293 C CA . ARG A 1 165 ? 13.467 0.260 -7.390 1.00 80.81 165 ARG A CA 1
ATOM 1294 C C . ARG A 1 165 ? 13.148 -0.504 -8.669 1.00 80.81 165 ARG A C 1
ATOM 1296 O O . ARG A 1 165 ? 13.986 -0.516 -9.565 1.00 80.81 165 ARG A O 1
ATOM 1303 N N . GLN A 1 166 ? 11.948 -1.070 -8.786 1.00 77.25 166 GLN A N 1
ATOM 1304 C CA . GLN A 1 166 ? 11.523 -1.772 -9.998 1.00 77.25 166 GLN A CA 1
ATOM 1305 C C . GLN A 1 166 ? 11.510 -0.838 -11.214 1.00 77.25 166 GLN A C 1
ATOM 1307 O O . GLN A 1 166 ? 12.034 -1.196 -12.262 1.00 77.25 166 GLN A O 1
ATOM 1312 N N . THR A 1 167 ? 10.978 0.379 -11.068 1.00 76.75 167 THR A N 1
ATOM 1313 C CA . THR A 1 167 ? 10.976 1.386 -12.145 1.00 76.75 167 THR A CA 1
ATOM 1314 C C . THR A 1 167 ? 12.398 1.735 -12.591 1.00 76.75 167 THR A C 1
ATOM 1316 O O . THR A 1 167 ? 12.661 1.865 -13.785 1.00 76.75 167 THR A O 1
ATOM 1319 N N . VAL A 1 168 ? 13.335 1.857 -11.644 1.00 82.12 168 VAL A N 1
ATOM 1320 C CA . VAL A 1 168 ? 14.750 2.111 -11.952 1.00 82.12 168 VAL A CA 1
ATOM 1321 C C . VAL A 1 168 ? 15.376 0.922 -12.681 1.00 82.12 168 VAL A C 1
ATOM 1323 O O . VAL A 1 168 ? 16.005 1.126 -13.717 1.00 82.12 168 VAL A O 1
ATOM 1326 N N . GLN A 1 169 ? 15.171 -0.307 -12.198 1.00 81.38 169 GLN A N 1
ATOM 1327 C CA . GLN A 1 169 ? 15.695 -1.514 -12.848 1.00 81.38 169 GLN A CA 1
ATOM 1328 C C . GLN A 1 169 ? 15.122 -1.695 -14.260 1.00 81.38 169 GLN A C 1
ATOM 1330 O O . GLN A 1 169 ? 15.878 -1.900 -15.205 1.00 81.38 169 GLN A O 1
ATOM 1335 N N . GLN A 1 170 ? 13.809 -1.528 -14.436 1.00 79.00 170 GLN A N 1
ATOM 1336 C CA . GLN A 1 170 ? 13.164 -1.552 -15.752 1.00 79.00 170 GLN A CA 1
ATOM 1337 C C . GLN A 1 170 ? 13.706 -0.452 -16.671 1.00 79.00 170 GLN A C 1
ATOM 1339 O O . GLN A 1 170 ? 13.891 -0.681 -17.863 1.00 79.00 170 GLN A O 1
ATOM 1344 N N . GLY A 1 171 ? 14.004 0.730 -16.125 1.00 83.38 171 GLY A N 1
ATOM 1345 C CA . GLY A 1 171 ? 14.676 1.803 -16.853 1.00 83.38 171 GLY A CA 1
ATOM 1346 C C . GLY A 1 171 ? 16.080 1.406 -17.313 1.00 83.38 171 GLY A C 1
ATOM 1347 O O . GLY A 1 171 ? 16.437 1.645 -18.464 1.00 83.38 171 GLY A O 1
ATOM 1348 N N . GLU A 1 172 ? 16.868 0.752 -16.458 1.00 86.19 172 GLU A N 1
ATOM 1349 C CA . GLU A 1 172 ? 18.189 0.237 -16.833 1.00 86.19 172 GLU A CA 1
ATOM 1350 C C . GLU A 1 172 ? 18.110 -0.867 -17.893 1.00 86.19 172 GLU A C 1
ATOM 1352 O O . GLU A 1 172 ? 18.898 -0.863 -18.843 1.00 86.19 172 GLU A O 1
ATOM 1357 N N . GLU A 1 173 ? 17.161 -1.796 -17.772 1.00 83.38 173 GLU A N 1
ATOM 1358 C CA . GLU A 1 173 ? 16.912 -2.832 -18.776 1.00 83.38 173 GLU A CA 1
ATOM 1359 C C . GLU A 1 173 ? 16.470 -2.225 -20.108 1.00 83.38 173 GLU A C 1
ATOM 1361 O O . GLU A 1 173 ? 17.008 -2.603 -21.148 1.00 83.38 173 GLU A O 1
ATOM 1366 N N . ALA A 1 174 ? 15.583 -1.228 -20.092 1.00 80.31 174 ALA A N 1
ATOM 1367 C CA . ALA A 1 174 ? 15.163 -0.493 -21.282 1.00 80.31 174 ALA A CA 1
ATOM 1368 C C . ALA A 1 174 ? 16.337 0.254 -21.938 1.00 80.31 174 ALA A C 1
ATOM 1370 O O . ALA A 1 174 ? 16.481 0.235 -23.161 1.00 80.31 174 ALA A O 1
ATOM 1371 N N . VAL A 1 175 ? 17.233 0.855 -21.146 1.00 79.12 175 VAL A N 1
ATOM 1372 C CA . VAL A 1 175 ? 18.466 1.487 -21.650 1.00 79.12 175 VAL A CA 1
ATOM 1373 C C . VAL A 1 175 ? 19.40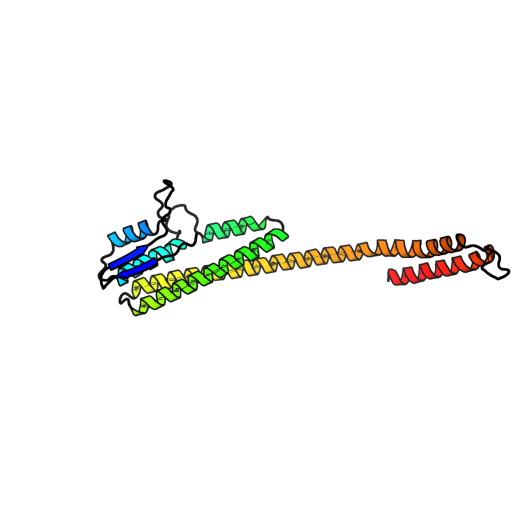1 0.446 -22.271 1.00 79.12 175 VAL A C 1
ATOM 1375 O O . VAL A 1 175 ? 19.962 0.668 -23.348 1.00 79.12 175 VAL A O 1
ATOM 1378 N N . ARG A 1 176 ? 19.559 -0.721 -21.638 1.00 82.31 176 ARG A N 1
ATOM 1379 C CA . ARG A 1 176 ? 20.344 -1.831 -22.203 1.00 82.31 176 ARG A CA 1
ATOM 1380 C C . ARG A 1 176 ? 19.707 -2.382 -23.481 1.00 82.31 176 ARG A C 1
ATOM 1382 O O . ARG A 1 176 ? 20.435 -2.674 -24.427 1.00 82.31 176 ARG A O 1
ATOM 1389 N N . GLN A 1 177 ? 18.381 -2.469 -23.542 1.00 76.94 177 GLN A N 1
ATOM 1390 C CA . GLN A 1 177 ? 17.622 -2.888 -24.720 1.00 76.94 177 GLN A CA 1
ATOM 1391 C C . GLN A 1 177 ? 17.755 -1.879 -25.871 1.00 76.94 177 GLN A C 1
ATOM 1393 O O . GLN A 1 177 ? 17.953 -2.271 -27.019 1.00 76.94 177 GLN A O 1
ATOM 1398 N N . ALA A 1 178 ? 17.748 -0.577 -25.579 1.00 78.38 178 ALA A N 1
ATOM 1399 C CA . ALA A 1 178 ? 18.016 0.463 -26.572 1.00 78.38 178 ALA A CA 1
ATOM 1400 C C . ALA A 1 178 ? 19.423 0.327 -27.180 1.00 78.38 178 ALA A C 1
ATOM 1402 O O . ALA A 1 178 ? 19.626 0.594 -28.363 1.00 78.38 178 ALA A O 1
ATOM 1403 N N . ARG A 1 179 ? 20.391 -0.164 -26.395 1.00 79.69 179 ARG A N 1
ATOM 1404 C CA . ARG A 1 179 ? 21.758 -0.438 -26.857 1.00 79.69 179 ARG A CA 1
ATOM 1405 C C . ARG A 1 179 ? 21.883 -1.715 -27.700 1.00 79.69 179 ARG A C 1
ATOM 1407 O O . ARG A 1 179 ? 22.841 -1.823 -28.460 1.00 79.69 179 ARG A O 1
ATOM 1414 N N . SER A 1 180 ? 20.953 -2.667 -27.599 1.00 75.44 180 SER A N 1
ATOM 1415 C CA . SER A 1 180 ? 20.951 -3.898 -28.410 1.00 75.44 180 SER A CA 1
ATOM 1416 C C . SER A 1 180 ? 20.102 -3.801 -29.687 1.00 75.44 180 SER A C 1
ATOM 1418 O O . SER A 1 180 ? 20.416 -4.474 -30.670 1.00 75.44 180 SER A O 1
ATOM 1420 N N . LEU A 1 181 ? 19.105 -2.906 -29.724 1.00 78.50 181 LEU A N 1
ATOM 1421 C CA . LEU A 1 181 ? 18.334 -2.544 -30.923 1.00 78.50 181 LEU A CA 1
ATOM 1422 C C . LEU A 1 181 ? 19.177 -2.278 -32.201 1.00 78.50 181 LEU A C 1
ATOM 1424 O O . LEU A 1 181 ? 18.785 -2.775 -33.262 1.00 78.50 181 LEU A O 1
ATOM 1428 N N . PRO A 1 182 ? 20.340 -1.579 -32.161 1.00 83.25 182 PRO A N 1
ATOM 1429 C CA . PRO A 1 182 ? 21.151 -1.300 -33.355 1.00 83.25 182 PRO A CA 1
ATOM 1430 C C . PRO A 1 182 ? 21.628 -2.536 -34.127 1.00 83.25 182 PRO A C 1
ATOM 1432 O O . PRO A 1 182 ? 21.940 -2.427 -35.311 1.00 83.25 182 PRO A O 1
ATOM 1435 N N . ILE A 1 183 ? 21.677 -3.715 -33.499 1.00 85.44 183 ILE A N 1
ATOM 1436 C CA . ILE A 1 183 ? 22.120 -4.952 -34.159 1.00 85.44 183 ILE A CA 1
ATOM 1437 C C . ILE A 1 183 ? 21.106 -5.384 -35.229 1.00 85.44 183 ILE A C 1
ATOM 1439 O O . ILE A 1 183 ? 21.493 -5.761 -36.334 1.00 85.44 183 ILE A O 1
ATOM 1443 N N . PHE A 1 184 ? 19.807 -5.280 -34.939 1.00 82.81 184 PHE A N 1
ATOM 1444 C CA . PHE A 1 184 ? 18.755 -5.606 -35.906 1.00 82.81 184 PHE A CA 1
ATOM 1445 C C . PHE A 1 184 ? 18.732 -4.603 -37.069 1.00 82.81 184 PHE A C 1
ATOM 1447 O O . PHE A 1 184 ? 18.616 -4.986 -38.238 1.00 82.81 184 PHE A O 1
ATOM 1454 N N . THR A 1 185 ? 18.925 -3.320 -36.753 1.00 85.69 185 THR A N 1
ATOM 1455 C CA . THR A 1 185 ? 19.058 -2.243 -37.741 1.00 85.69 185 THR A CA 1
ATOM 1456 C C . THR A 1 185 ? 20.259 -2.474 -38.661 1.00 85.69 185 THR A C 1
ATOM 1458 O O . THR A 1 185 ? 20.120 -2.375 -39.878 1.00 85.69 185 THR A O 1
ATOM 1461 N N . PHE A 1 186 ? 21.414 -2.872 -38.113 1.00 85.94 186 PHE A N 1
ATOM 1462 C CA . PHE A 1 186 ? 22.615 -3.196 -38.889 1.00 85.94 186 PHE A CA 1
ATOM 1463 C C . PHE A 1 186 ? 22.374 -4.325 -39.900 1.00 85.94 186 PHE A C 1
ATOM 1465 O O . PHE A 1 186 ? 22.689 -4.178 -41.082 1.00 85.94 186 PHE A O 1
ATOM 1472 N N . VAL A 1 187 ? 21.768 -5.431 -39.454 1.00 87.19 187 VAL A N 1
ATOM 1473 C CA . VAL A 1 187 ? 21.422 -6.570 -40.320 1.00 87.19 187 VAL A CA 1
ATOM 1474 C C . VAL A 1 187 ? 20.479 -6.114 -41.438 1.00 87.19 187 VAL A C 1
ATOM 1476 O O . VAL A 1 187 ? 20.713 -6.407 -42.607 1.00 87.19 187 VAL A O 1
ATOM 1479 N N . THR A 1 188 ? 19.458 -5.324 -41.115 1.00 86.69 188 THR A N 1
ATOM 1480 C CA . THR A 1 188 ? 18.481 -4.850 -42.107 1.00 86.69 188 THR A CA 1
ATOM 1481 C C . THR A 1 188 ? 19.114 -3.935 -43.164 1.00 86.69 188 THR A C 1
ATOM 1483 O O . THR A 1 188 ? 18.865 -4.124 -44.353 1.00 86.69 188 THR A O 1
ATOM 1486 N N . ILE A 1 189 ? 19.981 -2.994 -42.767 1.00 87.12 189 ILE A N 1
ATOM 1487 C CA . ILE A 1 189 ? 20.665 -2.064 -43.689 1.00 87.12 189 ILE A CA 1
ATOM 1488 C C . ILE A 1 189 ? 21.570 -2.806 -44.682 1.00 87.12 189 ILE A C 1
ATOM 1490 O O . ILE A 1 189 ? 21.666 -2.405 -45.841 1.00 87.12 189 ILE A O 1
ATOM 1494 N N . LEU A 1 190 ? 22.205 -3.901 -44.254 1.00 84.19 190 LEU A N 1
ATOM 1495 C CA . LEU A 1 190 ? 23.060 -4.721 -45.113 1.00 84.19 190 LEU A CA 1
ATOM 1496 C C . LEU A 1 190 ? 22.240 -5.628 -46.041 1.00 84.19 190 LEU A C 1
ATOM 1498 O O . LEU A 1 190 ? 22.462 -5.651 -47.249 1.00 84.19 190 LEU A O 1
ATOM 1502 N N . PHE A 1 191 ? 21.282 -6.379 -45.496 1.00 86.31 191 PHE A N 1
ATOM 1503 C CA . PHE A 1 191 ? 20.601 -7.437 -46.248 1.00 86.31 191 PHE A CA 1
ATOM 1504 C C . PHE A 1 191 ? 19.502 -6.937 -47.185 1.00 86.31 191 PHE A C 1
ATOM 1506 O O . PHE A 1 191 ? 19.237 -7.596 -48.189 1.00 86.31 191 PHE A O 1
ATOM 1513 N N . LEU A 1 192 ? 18.871 -5.795 -46.914 1.00 85.44 192 LEU A N 1
ATOM 1514 C CA . LEU A 1 192 ? 17.799 -5.255 -47.757 1.00 85.44 192 LEU A CA 1
ATOM 1515 C C . LEU A 1 192 ? 18.279 -4.914 -49.190 1.00 85.44 192 LEU A C 1
ATOM 1517 O O . LEU A 1 192 ? 17.683 -5.424 -50.143 1.00 85.44 192 LEU A O 1
ATOM 1521 N N . PRO A 1 193 ? 19.377 -4.162 -49.398 1.00 81.50 193 PRO A N 1
ATOM 1522 C CA . PRO A 1 193 ? 19.902 -3.907 -50.741 1.00 81.50 193 PRO A CA 1
ATOM 1523 C C . PRO A 1 193 ? 20.464 -5.170 -51.406 1.00 81.50 193 PRO A C 1
ATOM 1525 O O . PRO A 1 193 ? 20.260 -5.364 -52.603 1.00 81.50 193 PRO A O 1
ATOM 1528 N N . LEU A 1 194 ? 21.094 -6.078 -50.650 1.00 82.81 194 LEU A N 1
ATOM 1529 C CA . LEU A 1 194 ? 21.535 -7.370 -51.195 1.00 82.81 194 LEU A CA 1
ATOM 1530 C C . LEU A 1 194 ? 20.350 -8.235 -51.663 1.00 82.81 194 LEU A C 1
ATOM 1532 O O . LEU A 1 194 ? 20.432 -8.889 -52.703 1.00 82.81 194 LEU A O 1
ATOM 1536 N N . SER A 1 195 ? 19.235 -8.212 -50.932 1.00 86.31 195 SER A N 1
ATOM 1537 C CA . SER A 1 195 ? 18.008 -8.929 -51.298 1.00 86.31 195 SER A CA 1
ATOM 1538 C C . SER A 1 195 ? 17.370 -8.343 -52.556 1.00 86.31 195 SER A C 1
ATOM 1540 O O . SER A 1 195 ? 16.897 -9.091 -53.408 1.00 86.31 195 SER A O 1
ATOM 1542 N N . PHE A 1 196 ? 17.406 -7.017 -52.715 1.00 82.06 196 PHE A N 1
ATOM 1543 C CA . PHE A 1 196 ? 16.958 -6.346 -53.935 1.00 82.06 196 PHE A CA 1
ATOM 1544 C C . PHE A 1 196 ? 17.801 -6.747 -55.152 1.00 82.06 196 PHE A C 1
ATOM 1546 O O . PHE A 1 196 ? 17.244 -7.102 -56.189 1.00 82.06 196 PHE A O 1
ATOM 1553 N N . VAL A 1 197 ? 19.130 -6.778 -55.008 1.00 78.44 197 VAL A N 1
ATOM 1554 C CA . VAL A 1 197 ? 20.038 -7.251 -56.065 1.00 78.44 197 VAL A CA 1
ATOM 1555 C C . VAL A 1 197 ? 19.726 -8.704 -56.438 1.00 78.44 197 VAL A C 1
ATOM 1557 O O . VAL A 1 197 ? 19.553 -9.005 -57.615 1.00 78.44 197 VAL A O 1
ATOM 1560 N N . SER A 1 198 ? 19.568 -9.592 -55.451 1.00 83.62 198 SER A N 1
ATOM 1561 C CA . SER A 1 198 ? 19.177 -10.995 -55.671 1.00 83.62 198 SER A CA 1
ATOM 1562 C C . SER A 1 198 ? 17.831 -11.132 -56.405 1.00 83.62 198 SER A C 1
ATOM 1564 O O . SER A 1 198 ? 17.701 -11.930 -57.331 1.00 83.62 198 SER A O 1
ATOM 1566 N N . SER A 1 199 ? 16.844 -10.301 -56.054 1.00 83.94 199 SER A N 1
ATOM 1567 C CA . SER A 1 199 ? 15.532 -10.260 -56.718 1.00 83.94 199 SER A CA 1
ATOM 1568 C C . SER A 1 199 ? 15.639 -9.878 -58.199 1.00 83.94 199 SER A C 1
ATOM 1570 O O . SER A 1 199 ? 15.004 -10.496 -59.052 1.00 83.94 199 SER A O 1
ATOM 1572 N N . VAL A 1 200 ? 16.501 -8.912 -58.527 1.00 75.56 200 VAL A N 1
ATOM 1573 C CA . VAL A 1 200 ? 16.739 -8.466 -59.909 1.00 75.56 200 VAL A CA 1
ATOM 1574 C C . VAL A 1 200 ? 17.378 -9.576 -60.745 1.00 75.56 200 VAL A C 1
ATOM 1576 O O . VAL A 1 200 ? 16.967 -9.786 -61.883 1.00 75.56 200 VAL A O 1
ATOM 1579 N N . PHE A 1 201 ? 18.308 -10.346 -60.170 1.00 73.56 201 PHE A N 1
ATOM 1580 C CA . PHE A 1 201 ? 18.874 -11.539 -60.813 1.00 73.56 201 PHE A CA 1
ATOM 1581 C C . PHE A 1 201 ? 17.853 -12.669 -61.014 1.00 73.56 201 PHE A C 1
ATOM 1583 O O . PHE A 1 201 ? 17.984 -13.452 -61.954 1.00 73.56 201 PHE A O 1
ATOM 1590 N N . GLY A 1 202 ? 16.853 -12.774 -60.136 1.00 75.00 202 GLY A N 1
ATOM 1591 C CA . GLY A 1 202 ? 15.789 -13.775 -60.226 1.00 75.00 202 GLY A CA 1
ATOM 1592 C C . GLY A 1 202 ? 14.703 -13.453 -61.259 1.00 75.00 202 GLY A C 1
ATOM 1593 O O . GLY A 1 202 ? 13.880 -14.318 -61.561 1.00 75.00 202 GLY A O 1
ATOM 1594 N N . MET A 1 203 ? 14.678 -12.233 -61.804 1.00 73.81 203 MET A N 1
ATOM 1595 C CA . MET A 1 203 ? 13.647 -11.785 -62.738 1.00 73.81 203 MET A CA 1
ATOM 1596 C C . MET A 1 203 ? 14.053 -12.034 -64.199 1.00 73.81 203 MET A C 1
ATOM 1598 O O . MET A 1 203 ? 15.210 -11.886 -64.584 1.00 73.81 203 MET A O 1
ATOM 1602 N N . ASN A 1 204 ? 13.095 -12.430 -65.043 1.00 68.38 204 ASN A N 1
ATOM 1603 C CA . ASN A 1 204 ? 13.369 -12.767 -66.440 1.00 68.38 204 ASN A CA 1
ATOM 1604 C C . ASN A 1 204 ? 13.792 -11.519 -67.245 1.00 68.38 204 ASN A C 1
ATOM 1606 O O . ASN A 1 204 ? 12.985 -10.622 -67.493 1.00 68.38 204 ASN A O 1
ATOM 1610 N N . ASN A 1 205 ? 15.052 -11.500 -67.690 1.00 61.78 205 ASN A N 1
ATOM 1611 C CA . ASN A 1 205 ? 15.698 -10.375 -68.378 1.00 61.78 205 ASN A CA 1
ATOM 1612 C C . ASN A 1 205 ? 14.997 -9.947 -69.689 1.00 61.78 205 ASN A C 1
ATOM 1614 O O . ASN A 1 205 ? 15.174 -8.827 -70.153 1.00 61.78 205 ASN A O 1
ATOM 1618 N N . ALA A 1 206 ? 14.159 -10.807 -70.281 1.00 58.47 206 ALA A N 1
ATOM 1619 C CA . ALA A 1 206 ? 13.448 -10.517 -71.53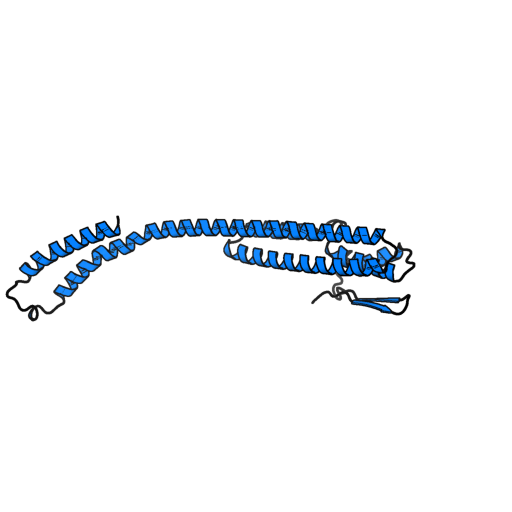0 1.00 58.47 206 ALA A CA 1
ATOM 1620 C C . ALA A 1 206 ? 12.333 -9.451 -71.410 1.00 58.47 206 ALA A C 1
ATOM 1622 O O . ALA A 1 206 ? 11.816 -9.004 -72.432 1.00 58.47 206 ALA A O 1
ATOM 1623 N N . GLN A 1 207 ? 11.940 -9.047 -70.194 1.00 58.84 207 GLN A N 1
ATOM 1624 C CA . GLN A 1 207 ? 10.876 -8.053 -69.960 1.00 58.84 207 GLN A CA 1
ATOM 1625 C C . GLN A 1 207 ? 11.392 -6.623 -69.724 1.00 58.84 207 GLN A C 1
ATOM 1627 O O . GLN A 1 207 ? 10.608 -5.675 -69.765 1.00 58.84 207 GLN A O 1
ATOM 1632 N N . PHE A 1 208 ? 12.701 -6.437 -69.533 1.00 60.34 208 PHE A N 1
ATOM 1633 C CA . PHE A 1 208 ? 13.315 -5.114 -69.448 1.00 60.34 208 PHE A CA 1
ATOM 1634 C C . PHE A 1 208 ? 13.614 -4.604 -70.859 1.00 60.34 208 PHE A C 1
ATOM 1636 O O . PHE A 1 208 ? 14.717 -4.750 -71.374 1.00 60.34 208 PHE A O 1
ATOM 1643 N N . GLY A 1 209 ? 12.598 -4.063 -71.527 1.00 58.09 209 GLY A N 1
ATOM 1644 C CA . GLY A 1 209 ? 12.715 -3.544 -72.888 1.00 58.09 209 GLY A CA 1
ATOM 1645 C C . GLY A 1 209 ? 13.683 -2.361 -72.997 1.00 58.09 209 GLY A C 1
ATOM 1646 O O . GLY A 1 209 ? 13.255 -1.217 -72.936 1.00 58.09 209 GLY A O 1
ATOM 1647 N N . ALA A 1 210 ? 14.975 -2.627 -73.179 1.00 57.84 210 ALA A N 1
ATOM 1648 C CA . ALA A 1 210 ? 15.973 -1.722 -73.747 1.00 57.84 210 ALA A CA 1
ATOM 1649 C C . ALA A 1 210 ? 17.264 -2.507 -74.030 1.00 57.84 210 ALA A C 1
ATOM 1651 O O . ALA A 1 210 ? 17.569 -3.468 -73.334 1.00 57.84 210 ALA A O 1
ATOM 1652 N N . ASN A 1 211 ? 18.044 -2.066 -75.020 1.00 63.47 211 ASN A N 1
ATOM 1653 C CA . ASN A 1 211 ? 19.354 -2.599 -75.437 1.00 63.47 211 ASN A CA 1
ATOM 1654 C C . ASN A 1 211 ? 20.469 -2.507 -74.359 1.00 63.47 211 ASN A C 1
ATOM 1656 O O . ASN A 1 211 ? 21.632 -2.296 -74.696 1.00 63.47 211 ASN A O 1
ATOM 1660 N N . TRP A 1 212 ? 20.145 -2.593 -73.070 1.00 64.38 212 TRP A N 1
ATOM 1661 C CA . TRP A 1 212 ? 21.113 -2.534 -71.979 1.00 64.38 212 TRP A CA 1
ATOM 1662 C C . TRP A 1 212 ? 21.621 -3.928 -71.645 1.00 64.38 212 TRP A C 1
ATOM 1664 O O . TRP A 1 212 ? 20.843 -4.855 -71.417 1.00 64.38 212 TRP A O 1
ATOM 1674 N N . SER A 1 213 ? 22.944 -4.081 -71.623 1.00 70.12 213 SER A N 1
ATOM 1675 C CA . SER A 1 213 ? 23.557 -5.325 -71.185 1.00 70.12 213 SER A CA 1
ATOM 1676 C C . SER A 1 213 ? 23.399 -5.479 -69.669 1.00 70.12 213 SER A C 1
ATOM 1678 O O . SER A 1 213 ? 23.301 -4.495 -68.933 1.00 70.12 213 SER A O 1
ATOM 1680 N N . LEU A 1 214 ? 23.428 -6.721 -69.174 1.00 70.44 214 LEU A N 1
ATOM 1681 C CA . LEU A 1 214 ? 23.462 -7.002 -67.731 1.00 70.44 214 LEU A CA 1
ATOM 1682 C C . LEU A 1 214 ? 24.601 -6.239 -67.028 1.00 70.44 214 LEU A C 1
ATOM 1684 O O . LEU A 1 214 ? 24.438 -5.782 -65.902 1.00 70.44 214 LEU A O 1
ATOM 1688 N N . GLY A 1 215 ? 25.738 -6.049 -67.707 1.00 72.94 215 GLY A N 1
ATOM 1689 C CA . GLY A 1 215 ? 26.871 -5.282 -67.185 1.00 72.94 215 GLY A CA 1
ATOM 1690 C C . GLY A 1 215 ? 26.551 -3.802 -66.954 1.00 72.94 215 GLY A C 1
ATOM 1691 O O . GLY A 1 215 ? 26.934 -3.255 -65.920 1.00 72.94 215 GLY A O 1
ATOM 1692 N N . ASP A 1 216 ? 25.795 -3.178 -67.861 1.00 75.00 216 ASP A N 1
ATOM 1693 C CA . ASP A 1 216 ? 25.395 -1.767 -67.750 1.00 75.00 216 ASP A CA 1
ATOM 1694 C C . ASP A 1 216 ? 24.432 -1.549 -66.574 1.00 75.00 216 ASP A C 1
ATOM 1696 O O . ASP A 1 216 ? 24.507 -0.542 -65.867 1.00 75.00 216 ASP A O 1
ATOM 1700 N N . GLN A 1 217 ? 23.568 -2.533 -66.308 1.00 74.81 217 GLN A N 1
ATOM 1701 C CA . GLN A 1 217 ? 22.667 -2.523 -65.156 1.00 74.81 217 GLN A CA 1
ATOM 1702 C C . GLN A 1 217 ? 23.440 -2.645 -63.833 1.00 74.81 217 GLN A C 1
ATOM 1704 O O . GLN A 1 217 ? 23.165 -1.889 -62.901 1.00 74.81 217 GLN A O 1
ATOM 1709 N N . PHE A 1 218 ? 24.459 -3.511 -63.746 1.00 74.31 218 PHE A N 1
ATOM 1710 C CA . PHE A 1 218 ? 25.303 -3.605 -62.542 1.00 74.31 218 PHE A CA 1
ATOM 1711 C C . PHE A 1 218 ? 26.087 -2.328 -62.269 1.00 74.31 218 PHE A C 1
ATOM 1713 O O . PHE A 1 218 ? 26.153 -1.889 -61.118 1.00 74.31 218 PHE A O 1
ATOM 1720 N N . ILE A 1 219 ? 26.630 -1.711 -63.318 1.00 80.44 219 ILE A N 1
ATOM 1721 C CA . ILE A 1 219 ? 27.363 -0.445 -63.219 1.00 80.44 219 ILE A CA 1
ATOM 1722 C C . ILE A 1 219 ? 26.495 0.666 -62.620 1.00 80.44 219 ILE A C 1
ATOM 1724 O O . ILE A 1 219 ? 27.018 1.499 -61.884 1.00 80.44 219 ILE A O 1
ATOM 1728 N N . LEU A 1 220 ? 25.182 0.660 -62.870 1.00 77.12 220 LEU A N 1
ATOM 1729 C CA . LEU A 1 220 ? 24.255 1.631 -62.287 1.00 77.12 220 LEU A CA 1
ATOM 1730 C C . LEU A 1 220 ? 23.750 1.216 -60.888 1.00 77.12 220 LEU A C 1
ATOM 1732 O O . LEU A 1 220 ? 23.647 2.053 -59.993 1.00 77.12 220 LEU A O 1
ATOM 1736 N N . MET A 1 221 ? 23.446 -0.068 -60.666 1.00 78.44 221 MET A N 1
ATOM 1737 C CA . MET A 1 221 ? 22.803 -0.545 -59.430 1.00 78.44 221 MET A CA 1
ATOM 1738 C C . MET A 1 221 ? 23.730 -0.601 -58.217 1.00 78.44 221 MET A C 1
ATOM 1740 O O . MET A 1 221 ? 23.300 -0.263 -57.110 1.00 78.44 221 MET A O 1
ATOM 1744 N N . PHE A 1 222 ? 24.986 -1.018 -58.393 1.00 82.31 222 PHE A N 1
ATOM 1745 C CA . PHE A 1 222 ? 25.952 -1.092 -57.294 1.00 82.31 222 PHE A CA 1
ATOM 1746 C C . PHE A 1 222 ? 26.214 0.266 -56.623 1.00 82.31 222 PHE A C 1
ATOM 1748 O O . PHE A 1 222 ? 26.089 0.336 -55.399 1.00 82.31 222 PHE A O 1
ATOM 1755 N N . PRO A 1 223 ? 26.523 1.356 -57.355 1.00 85.25 223 PRO A N 1
ATOM 1756 C CA . PRO A 1 223 ? 26.778 2.651 -56.727 1.00 85.25 223 PRO A CA 1
ATOM 1757 C C . PRO A 1 223 ? 25.528 3.261 -56.084 1.00 85.25 223 PRO A C 1
ATOM 1759 O O . PRO A 1 223 ? 25.637 3.853 -55.013 1.00 85.25 223 PRO A O 1
ATOM 1762 N N . ILE A 1 224 ? 24.339 3.073 -56.671 1.00 83.56 224 ILE A N 1
ATOM 1763 C CA . ILE A 1 224 ? 23.076 3.530 -56.066 1.00 83.56 224 ILE A CA 1
ATOM 1764 C C . ILE A 1 224 ? 22.810 2.778 -54.755 1.00 83.56 224 ILE A C 1
ATOM 1766 O O . ILE A 1 224 ? 22.529 3.400 -53.734 1.00 83.56 224 ILE A O 1
ATOM 1770 N N . SER A 1 225 ? 22.961 1.451 -54.754 1.00 82.88 225 SER A N 1
ATOM 1771 C CA . SER A 1 225 ? 22.760 0.626 -53.555 1.00 82.88 225 SER A CA 1
ATOM 1772 C C . SER A 1 225 ? 23.778 0.958 -52.465 1.00 82.88 225 SER A C 1
ATOM 1774 O O . SER A 1 225 ? 23.420 1.071 -51.297 1.00 82.88 225 SER A O 1
ATOM 1776 N N . PHE A 1 226 ? 25.037 1.180 -52.844 1.00 85.75 226 PHE A N 1
ATOM 1777 C CA . PHE A 1 226 ? 26.091 1.601 -51.924 1.00 85.75 226 PHE A CA 1
ATOM 1778 C C . PHE A 1 226 ? 25.810 2.984 -51.320 1.00 85.75 226 PHE A C 1
ATOM 1780 O O . PHE A 1 226 ? 25.956 3.171 -50.113 1.00 85.75 226 PHE A O 1
ATOM 1787 N N . GLY A 1 227 ? 25.329 3.932 -52.132 1.00 87.62 227 GLY A N 1
ATOM 1788 C CA . GLY A 1 227 ? 24.900 5.251 -51.666 1.00 87.62 227 GLY A CA 1
ATOM 1789 C C . GLY A 1 227 ? 23.735 5.178 -50.676 1.00 87.62 227 GLY A C 1
ATOM 1790 O O . GLY A 1 227 ? 23.775 5.841 -49.641 1.00 87.62 227 GLY A O 1
ATOM 1791 N N . ILE A 1 228 ? 22.742 4.324 -50.944 1.00 85.44 228 ILE A N 1
ATOM 1792 C CA . ILE A 1 228 ? 21.618 4.079 -50.030 1.00 85.44 228 ILE A CA 1
ATOM 1793 C C . ILE A 1 228 ? 22.118 3.468 -48.714 1.00 85.44 228 ILE A C 1
ATOM 1795 O O . ILE A 1 228 ? 21.750 3.961 -47.656 1.00 85.44 228 ILE A O 1
ATOM 1799 N N . ILE A 1 229 ? 23.009 2.470 -48.749 1.00 87.69 229 ILE A N 1
ATOM 1800 C CA . ILE A 1 229 ? 23.590 1.866 -47.534 1.00 87.69 229 ILE A CA 1
ATOM 1801 C C . ILE A 1 229 ? 24.300 2.918 -46.677 1.00 87.69 229 ILE A C 1
ATOM 1803 O O . ILE A 1 229 ? 24.087 2.963 -45.466 1.00 87.69 229 ILE A O 1
ATOM 1807 N N . ILE A 1 230 ? 25.119 3.777 -47.290 1.00 88.31 230 ILE A N 1
ATOM 1808 C CA . ILE A 1 230 ? 25.838 4.836 -46.570 1.00 88.31 230 ILE A CA 1
ATOM 1809 C C . ILE A 1 230 ? 24.859 5.855 -45.981 1.00 88.31 230 ILE A C 1
ATOM 1811 O O . ILE A 1 230 ? 24.974 6.202 -44.807 1.00 88.31 230 ILE A O 1
ATOM 1815 N N . MET A 1 231 ? 23.883 6.316 -46.768 1.00 87.00 231 MET A N 1
ATOM 1816 C CA . MET A 1 231 ? 22.903 7.310 -46.329 1.00 87.00 231 MET A CA 1
ATOM 1817 C C . MET A 1 231 ? 22.011 6.771 -45.202 1.00 87.00 231 MET A C 1
ATOM 1819 O O . MET A 1 231 ? 21.817 7.441 -44.190 1.00 87.00 231 MET A O 1
ATOM 1823 N N . THR A 1 232 ? 21.488 5.553 -45.346 1.00 84.62 232 THR A N 1
ATOM 1824 C CA . THR A 1 232 ? 20.631 4.917 -44.339 1.00 84.62 232 THR A CA 1
ATOM 1825 C C . THR A 1 232 ? 21.425 4.503 -43.100 1.00 84.62 232 THR A C 1
ATOM 1827 O O . THR A 1 232 ? 20.919 4.643 -41.993 1.00 84.62 232 THR A O 1
ATOM 1830 N N . GLY A 1 233 ? 22.678 4.064 -43.253 1.00 85.56 233 GLY A N 1
ATOM 1831 C CA . GLY A 1 233 ? 23.594 3.826 -42.135 1.00 85.56 233 GLY A CA 1
ATOM 1832 C C . GLY A 1 233 ? 23.862 5.096 -41.336 1.00 85.56 233 GLY A C 1
ATOM 1833 O O . GLY A 1 233 ? 23.734 5.097 -40.117 1.00 85.56 233 GLY A O 1
ATOM 1834 N N . TYR A 1 234 ? 24.153 6.201 -42.015 1.00 86.44 234 TYR A N 1
ATOM 1835 C CA . TYR A 1 234 ? 24.367 7.483 -41.353 1.00 86.44 234 TYR A CA 1
ATOM 1836 C C . TYR A 1 234 ? 23.125 7.954 -40.582 1.00 86.44 234 TYR A C 1
ATOM 1838 O O . TYR A 1 234 ? 23.240 8.348 -39.429 1.00 86.44 234 TYR A O 1
ATOM 1846 N N . LEU A 1 235 ? 21.932 7.848 -41.175 1.00 83.38 235 LEU A N 1
ATOM 1847 C CA . LEU A 1 235 ? 20.676 8.228 -40.515 1.00 83.38 235 LEU A CA 1
ATOM 1848 C C . LEU A 1 235 ? 20.249 7.268 -39.394 1.00 83.38 235 LEU A C 1
ATOM 1850 O O . LEU A 1 235 ? 19.561 7.688 -38.474 1.00 83.38 235 LEU A O 1
ATOM 1854 N N . GLY A 1 236 ? 20.606 5.985 -39.482 1.00 78.50 236 GLY A N 1
ATOM 1855 C CA . GLY A 1 236 ? 20.215 4.966 -38.505 1.00 78.50 236 GLY A CA 1
ATOM 1856 C C . GLY A 1 236 ? 21.110 4.893 -37.264 1.00 78.50 236 GLY A C 1
ATOM 1857 O O . GLY A 1 236 ? 20.701 4.297 -36.270 1.00 78.50 236 GLY A O 1
ATOM 1858 N N . PHE A 1 237 ? 22.319 5.463 -37.327 1.00 79.06 237 PHE A N 1
ATOM 1859 C CA . PHE A 1 237 ? 23.301 5.462 -36.233 1.00 79.06 237 PHE A CA 1
ATOM 1860 C C . PHE A 1 237 ? 23.710 6.869 -35.752 1.00 79.06 237 PHE A C 1
ATOM 1862 O O . PHE A 1 237 ? 24.522 6.965 -34.828 1.00 79.06 237 PHE A O 1
ATOM 1869 N N . SER A 1 238 ? 23.179 7.935 -36.365 1.00 71.56 238 SER A N 1
ATOM 1870 C CA . SER A 1 238 ? 23.243 9.321 -35.867 1.00 71.56 238 SER A CA 1
ATOM 1871 C C . SER A 1 238 ? 22.107 9.616 -34.897 1.00 71.56 238 SER A C 1
ATOM 1873 O O . SER A 1 238 ? 22.309 10.564 -34.105 1.00 71.56 238 SER A O 1
#

pLDDT: mean 71.62, std 11.76, range [35.38, 88.31]